Protein AF-A0A5J4VET0-F1 (afdb_monomer)

Nearest PDB structures (foldseek):
  6n2b-assembly1_A  TM=2.756E-01  e=2.165E+00  Caldicellulosiruptor acetigenus I77R1B
  4dn7-assembly1_B  TM=1.554E-01  e=4.449E+00  Methanosarcina mazei Go1

Sequence (299 aa):
MLQSYEKFTDQACKPNILENVDLFSKIILILLAYLNTPSALSGTVDSATEYTVFIMDKTTLSMPFTISSSEQSPRTFTNNPQSSSTQSVIEIVNSGGYFDISGNSLFDHINFTLSNVVSNSHGGIINANIGGSSGTLEIISCNFIGFKTSTTGGALSLSISNNAHATLKNLLFEGCEANVAGAVFVTIAAGGQVTVSESCTFTECKVTQSNAAGGGIYAIISGQNSKLTFKDSVTFDKCSGLTGSGIYLLMYNFGQLAIEDSCSCSFIDCDSTATGGTGTFYIEASGPNYEINLLGKMI

Foldseek 3Di:
DDDDDDDDPDDDDDDPPPPDPPVVLADDAPPPDPDPDAAEDDDEDADGLHAEYEAEQEHEFAAEYEYAHPHLYAHEYAYPPRVDLAAHEYEYAELRQAYEEAAHHEYERYEYYYDPVYQNQDAASYEYAYEALSTEDEYESYEAEQQAYAAEASHEHEEFEHNYYYEAYNYHYYNAEYQEARHYEYEWEHQGEYEYEDAAEYENQEHDHQPYEASHYEYEFEYANGEYEYAAEYEYAQQEEQEQSHYHYEAEHNGEYYDDLRYEYEYHNRDYPDDPGHDNYYYDYDYPNYYYHNNYHYD

Radius of gyration: 21.69 Å; Cα contacts (8 Å, |Δi|>4): 981; chains: 1; bounding box: 74×44×67 Å

Secondary structure (DSSP, 8-state):
------------------S-TTTTTS-------SSSSPEEEEEE--SSSSEEEEE-SEEEEEEEEEE----SS-EEEEESSTT--SPEEEEE-STT-EEEE-S-EEEESEEEEE-TT----SS-SEEEEE-STT-EEEEES-EEE--B-SSB-SSEEEEE-TT-EEEEES-EEES-EESB-SSEEEEEETT-EEEEESEEEEES-EE-STT-B-SSEEEEEESTT-EEEE-SEEEEES-EESB-SSEEEEEETT-EEEE-TT-EEEEES-EESSTTPBPSEEEEEESS--EEEE-SEE-

Structure (mmCIF, N/CA/C/O backbone):
data_AF-A0A5J4VET0-F1
#
_entry.id   AF-A0A5J4VET0-F1
#
loop_
_atom_site.group_PDB
_atom_site.id
_atom_site.type_symbol
_atom_site.label_atom_id
_atom_site.label_alt_id
_atom_site.label_comp_id
_atom_site.label_asym_id
_atom_site.label_entity_id
_atom_site.label_seq_id
_atom_site.pdbx_PDB_ins_code
_atom_site.Cartn_x
_atom_site.Cartn_y
_atom_site.Cartn_z
_atom_site.occupancy
_atom_site.B_iso_or_equiv
_atom_site.auth_seq_id
_atom_site.auth_comp_id
_atom_site.auth_asym_id
_atom_site.auth_atom_id
_atom_site.pdbx_PDB_model_num
ATOM 1 N N . MET A 1 1 ? -50.927 -31.925 27.667 1.00 42.66 1 MET A N 1
ATOM 2 C CA . MET A 1 1 ? -50.314 -31.486 26.396 1.00 42.66 1 MET A CA 1
ATOM 3 C C . MET A 1 1 ? -51.276 -30.546 25.693 1.00 42.66 1 MET A C 1
ATOM 5 O O . MET A 1 1 ? -52.154 -31.004 24.977 1.00 42.66 1 MET A O 1
ATOM 9 N N . LEU A 1 2 ? -51.159 -29.256 26.004 1.00 31.58 2 LEU A N 1
ATOM 10 C CA . LEU A 1 2 ? -51.657 -28.102 25.251 1.00 31.58 2 LEU A CA 1
ATOM 11 C C . LEU A 1 2 ? -51.246 -26.831 26.013 1.00 31.58 2 LEU A C 1
ATOM 13 O O . LEU A 1 2 ? -51.132 -26.897 27.234 1.00 31.58 2 LEU A O 1
ATOM 17 N N . GLN A 1 3 ? -51.132 -25.730 25.258 1.00 25.16 3 GLN A N 1
ATOM 18 C CA . GLN A 1 3 ? -50.935 -24.323 25.660 1.00 25.16 3 GLN A CA 1
ATOM 19 C C . GLN A 1 3 ? -49.484 -23.911 25.969 1.00 25.16 3 GLN A C 1
ATOM 21 O O . GLN A 1 3 ? -48.738 -24.679 26.558 1.00 25.16 3 GLN A O 1
ATOM 26 N N . SER A 1 4 ? -48.991 -22.724 25.610 1.00 23.92 4 SER A N 1
ATOM 27 C CA . SER A 1 4 ? -49.472 -21.598 24.789 1.00 23.92 4 SER A CA 1
ATOM 28 C C . SER A 1 4 ? -48.334 -20.566 24.730 1.00 23.92 4 SER A C 1
ATOM 30 O O . SER A 1 4 ? -47.455 -20.566 25.586 1.00 23.92 4 SER A O 1
ATOM 32 N N . TYR A 1 5 ? -48.362 -19.677 23.737 1.00 24.92 5 TYR A N 1
ATOM 33 C CA . TYR A 1 5 ? -47.573 -18.442 23.710 1.00 24.92 5 TYR A CA 1
ATOM 34 C C . TYR A 1 5 ? -47.806 -17.594 24.975 1.00 24.92 5 TYR A C 1
ATOM 36 O O . TYR A 1 5 ? -48.962 -17.352 25.318 1.00 24.92 5 TYR A O 1
ATOM 44 N N . GLU A 1 6 ? -46.743 -17.047 25.571 1.00 23.27 6 GLU A N 1
ATOM 45 C CA . GLU A 1 6 ? -46.831 -15.903 26.488 1.00 23.27 6 GLU A CA 1
ATOM 46 C C . GLU A 1 6 ? -45.953 -14.744 26.007 1.00 23.27 6 GLU A C 1
ATOM 48 O O . GLU A 1 6 ? -44.736 -14.836 25.854 1.00 23.27 6 GLU A O 1
ATOM 53 N N . LYS A 1 7 ? -46.644 -13.635 25.741 1.00 24.69 7 LYS A N 1
ATOM 54 C CA . LYS A 1 7 ? -46.122 -12.285 25.568 1.00 24.69 7 LYS A CA 1
ATOM 55 C C . LYS A 1 7 ? -45.783 -11.768 26.968 1.00 24.69 7 LYS A C 1
ATOM 57 O O . LYS A 1 7 ? -46.700 -11.553 27.753 1.00 24.69 7 LYS A O 1
ATOM 62 N N . PHE A 1 8 ? -44.514 -11.502 27.263 1.00 23.19 8 PHE A N 1
ATOM 63 C CA . PHE A 1 8 ? -44.163 -10.665 28.411 1.00 23.19 8 PHE A CA 1
ATOM 64 C C . PHE A 1 8 ? -44.097 -9.205 27.961 1.00 23.19 8 PHE A C 1
ATOM 66 O O . PHE A 1 8 ? -43.076 -8.710 27.493 1.00 23.19 8 PHE A O 1
ATOM 73 N N . THR A 1 9 ? -45.233 -8.521 28.075 1.00 33.91 9 THR A N 1
ATOM 74 C CA . THR A 1 9 ? -45.250 -7.088 28.362 1.00 33.91 9 THR A CA 1
ATOM 75 C C . THR A 1 9 ? -45.273 -6.955 29.877 1.00 33.91 9 THR A C 1
ATOM 77 O O . THR A 1 9 ? -46.343 -7.078 30.466 1.00 33.91 9 THR A O 1
ATOM 80 N N . ASP A 1 10 ? -44.120 -6.728 30.505 1.00 24.86 10 ASP A N 1
ATOM 81 C CA . ASP A 1 10 ? -44.113 -6.132 31.838 1.00 24.86 10 ASP A CA 1
ATOM 82 C C . ASP A 1 10 ? -42.954 -5.148 32.012 1.00 24.86 10 ASP A C 1
ATOM 84 O O . ASP A 1 10 ? -41.807 -5.365 31.620 1.00 24.86 10 ASP A O 1
ATOM 88 N N . GLN A 1 11 ? -43.335 -4.014 32.567 1.00 35.00 11 GLN A N 1
ATOM 89 C CA . GLN A 1 11 ? -42.631 -2.762 32.696 1.00 35.00 11 GLN A CA 1
ATOM 90 C C . GLN A 1 11 ? -42.055 -2.708 34.112 1.00 35.00 11 GLN A C 1
ATOM 92 O O . GLN A 1 11 ? -42.482 -1.898 34.922 1.00 35.00 11 GLN A O 1
ATOM 97 N N . ALA A 1 12 ? -41.106 -3.590 34.437 1.00 31.59 12 ALA A N 1
ATOM 98 C CA . ALA A 1 12 ? -40.462 -3.603 35.753 1.00 31.59 12 ALA A CA 1
ATOM 99 C C . ALA A 1 12 ? -39.132 -4.376 35.754 1.00 31.59 12 ALA A C 1
ATOM 101 O O . ALA A 1 12 ? -38.974 -5.366 36.457 1.00 31.59 12 ALA A O 1
ATOM 102 N N . CYS A 1 13 ? -38.140 -3.922 34.986 1.00 26.19 13 CYS A N 1
ATOM 103 C CA . CYS A 1 13 ? -36.746 -4.269 35.263 1.00 26.19 13 CYS A CA 1
ATOM 104 C C . CYS A 1 13 ? -35.829 -3.183 34.690 1.00 26.19 13 CYS A C 1
ATOM 106 O O . CYS A 1 13 ? -35.410 -3.241 33.540 1.00 26.19 13 CYS A O 1
ATOM 108 N N . LYS A 1 14 ? -35.541 -2.153 35.493 1.00 29.58 14 LYS A N 1
ATOM 109 C CA . LYS A 1 14 ? -34.290 -1.400 35.362 1.00 29.58 14 LYS A CA 1
ATOM 110 C C . LYS A 1 14 ? -33.216 -2.227 36.072 1.00 29.58 14 LYS A C 1
ATOM 112 O O . LYS A 1 14 ? -33.300 -2.334 37.295 1.00 29.58 14 LYS A O 1
ATOM 117 N N . PRO A 1 15 ? -32.203 -2.779 35.391 1.00 31.02 15 PRO A N 1
ATOM 118 C CA . PRO A 1 15 ? -30.959 -3.091 36.063 1.00 31.02 15 PRO A CA 1
ATOM 119 C C . PRO A 1 15 ? -30.229 -1.766 36.292 1.00 31.02 15 PRO A C 1
ATOM 121 O O . PRO A 1 15 ? -30.033 -0.983 35.362 1.00 31.02 15 PRO A O 1
ATOM 124 N N . ASN A 1 16 ? -29.858 -1.507 37.543 1.00 33.94 16 ASN A N 1
ATOM 125 C CA . ASN A 1 16 ? -28.858 -0.512 37.903 1.00 33.94 16 ASN A CA 1
ATOM 126 C C . ASN A 1 16 ? -27.567 -0.798 37.121 1.00 33.94 16 ASN A C 1
ATOM 128 O O . ASN A 1 16 ? -26.770 -1.641 37.518 1.00 33.94 16 ASN A O 1
ATOM 132 N N . ILE A 1 17 ? -27.357 -0.085 36.018 1.00 32.09 17 ILE A N 1
ATOM 133 C CA . ILE A 1 17 ? -26.059 0.032 35.350 1.00 32.09 17 ILE A CA 1
ATOM 134 C C . ILE A 1 17 ? -25.437 1.325 35.881 1.00 32.09 17 ILE A C 1
ATOM 136 O O . ILE A 1 17 ? -25.455 2.351 35.211 1.00 32.09 17 ILE A O 1
ATOM 140 N N . LEU A 1 18 ? -25.018 1.323 37.148 1.00 29.16 18 LEU A N 1
ATOM 141 C CA . LEU A 1 18 ? -24.348 2.474 37.772 1.00 29.16 18 LEU A CA 1
ATOM 142 C C . LEU A 1 18 ? -23.398 2.071 38.913 1.00 29.16 18 LEU A C 1
ATOM 144 O O . LEU A 1 18 ? -23.121 2.865 39.801 1.00 29.16 18 LEU A O 1
ATOM 148 N N . GLU A 1 19 ? -22.842 0.859 38.848 1.00 31.16 19 GLU A N 1
ATOM 149 C CA . GLU A 1 19 ? -21.695 0.439 39.666 1.00 31.16 19 GLU A CA 1
ATOM 150 C C . GLU A 1 19 ? -20.672 -0.298 38.787 1.00 31.16 19 GLU A C 1
ATOM 152 O O . GLU A 1 19 ? -20.558 -1.517 38.828 1.00 31.16 19 GLU A O 1
ATOM 157 N N . ASN A 1 20 ? -19.993 0.447 37.906 1.00 29.09 20 ASN A N 1
ATOM 158 C CA . ASN A 1 20 ? -18.614 0.181 37.452 1.00 29.09 20 ASN A CA 1
ATOM 159 C C . ASN A 1 20 ? -18.188 1.247 36.431 1.00 29.09 20 ASN A C 1
ATOM 161 O O . ASN A 1 20 ? -18.115 1.008 35.227 1.00 29.09 20 ASN A O 1
ATOM 165 N N . VAL A 1 21 ? -17.934 2.460 36.923 1.00 30.50 21 VAL A N 1
ATOM 166 C CA . VAL A 1 21 ? -17.550 3.618 36.096 1.00 30.50 21 VAL A CA 1
ATOM 167 C C . VAL A 1 21 ? -16.106 3.506 35.560 1.00 30.50 21 VAL A C 1
ATOM 169 O O . VAL A 1 21 ? -15.768 4.193 34.605 1.00 30.50 21 VAL A O 1
ATOM 172 N N . ASP A 1 22 ? -15.292 2.562 36.050 1.00 32.56 22 ASP A N 1
ATOM 173 C CA . ASP A 1 22 ? -13.909 2.353 35.575 1.00 32.56 22 ASP A CA 1
ATOM 174 C C . ASP A 1 22 ? -13.750 1.325 34.435 1.00 32.56 22 ASP A C 1
ATOM 176 O O . ASP A 1 22 ? -12.695 1.267 33.802 1.00 32.56 22 ASP A O 1
ATOM 180 N N . LEU A 1 23 ? -14.782 0.531 34.111 1.00 32.66 23 LEU A N 1
ATOM 181 C CA . LEU A 1 23 ? -14.702 -0.476 33.035 1.00 32.66 23 LEU A CA 1
ATOM 182 C C . LEU A 1 23 ? -15.199 0.046 31.670 1.00 32.66 23 LEU A C 1
ATOM 184 O O . LEU A 1 23 ? -14.869 -0.521 30.632 1.00 32.66 23 LEU A O 1
ATOM 188 N N . PHE A 1 24 ? -15.946 1.154 31.652 1.00 37.16 24 PHE A N 1
ATOM 189 C CA . PHE A 1 24 ? -16.540 1.727 30.433 1.00 37.16 24 PHE A CA 1
ATOM 190 C C . PHE A 1 24 ? -15.607 2.650 29.633 1.00 37.16 24 PHE A C 1
ATOM 192 O O . PHE A 1 24 ? -15.947 3.033 28.519 1.00 37.16 24 PHE A O 1
ATOM 199 N N . SER A 1 25 ? -14.417 2.974 30.148 1.00 36.06 25 SER A N 1
ATOM 200 C CA . SER A 1 25 ? -13.437 3.807 29.427 1.00 36.06 25 SER A CA 1
ATOM 201 C C . SER A 1 25 ? -12.686 3.049 28.315 1.00 36.06 25 SER A C 1
ATOM 203 O O . SER A 1 25 ? -12.013 3.662 27.493 1.00 36.06 25 SER A O 1
ATOM 205 N N . LYS A 1 26 ? -12.791 1.710 28.268 1.00 42.72 26 LYS A N 1
ATOM 206 C CA . LYS A 1 26 ? -11.947 0.862 27.401 1.00 42.72 26 LYS A CA 1
ATOM 207 C C . LYS A 1 26 ? -12.678 0.140 26.270 1.00 42.72 26 LYS A C 1
ATOM 209 O O . LYS A 1 26 ? -12.032 -0.375 25.367 1.00 42.72 26 LYS A O 1
ATOM 214 N N . ILE A 1 27 ? -14.007 0.059 26.311 1.00 39.69 27 ILE A N 1
ATOM 215 C CA . ILE A 1 27 ? -14.788 -0.731 25.352 1.00 39.69 27 ILE A CA 1
ATOM 216 C C . ILE A 1 27 ? -16.042 0.058 24.989 1.00 39.69 27 ILE A C 1
ATOM 218 O O . ILE A 1 27 ? -17.035 0.028 25.713 1.00 39.69 27 ILE A O 1
ATOM 222 N N . ILE A 1 28 ? -16.020 0.741 23.845 1.00 45.31 28 ILE A N 1
ATOM 223 C CA . ILE A 1 28 ? -17.263 1.107 23.167 1.00 45.31 28 ILE A CA 1
ATOM 224 C C . ILE A 1 28 ? -17.561 -0.026 22.193 1.00 45.31 28 ILE A C 1
ATOM 226 O O . ILE A 1 28 ? -17.110 -0.050 21.052 1.00 45.31 28 ILE A O 1
ATOM 230 N N . LEU A 1 29 ? -18.344 -0.993 22.673 1.00 39.69 29 LEU A N 1
ATOM 231 C CA . LEU A 1 29 ? -19.116 -1.846 21.786 1.00 39.69 29 LEU A CA 1
ATOM 232 C C . LEU A 1 29 ? -20.123 -0.905 21.111 1.00 39.69 29 LEU A C 1
ATOM 234 O O . LEU A 1 29 ? -21.055 -0.438 21.770 1.00 39.69 29 LEU A O 1
ATOM 238 N N . ILE A 1 30 ? -19.948 -0.577 19.829 1.00 43.28 30 ILE A N 1
ATOM 239 C CA . ILE A 1 30 ? -21.058 -0.006 19.060 1.00 43.28 30 ILE A CA 1
ATOM 240 C C . ILE A 1 30 ? -22.088 -1.132 18.922 1.00 43.28 30 ILE A C 1
ATOM 242 O O . ILE A 1 30 ? -22.069 -1.939 17.998 1.00 43.28 30 ILE A O 1
ATOM 246 N N . LEU A 1 31 ? -22.964 -1.220 19.920 1.00 37.31 31 LEU A N 1
ATOM 247 C CA . LEU A 1 31 ? -24.107 -2.117 19.982 1.00 37.31 31 LEU A CA 1
ATOM 248 C C . LEU A 1 31 ? -25.172 -1.567 19.025 1.00 37.31 31 LEU A C 1
ATOM 250 O O . LEU A 1 31 ? -26.122 -0.903 19.426 1.00 37.31 31 LEU A O 1
ATOM 254 N N . LEU A 1 32 ? -24.995 -1.817 17.730 1.00 38.31 32 LEU A N 1
ATOM 255 C CA . LEU A 1 32 ? -26.035 -1.630 16.722 1.00 38.31 32 LEU A CA 1
ATOM 256 C C . LEU A 1 32 ? -26.233 -2.947 15.970 1.00 38.31 32 LEU A C 1
ATOM 258 O O . LEU A 1 32 ? -25.840 -3.070 14.822 1.00 38.31 32 LEU A O 1
ATOM 262 N N . ALA A 1 33 ? -26.822 -3.946 16.624 1.00 31.77 33 ALA A N 1
ATOM 263 C CA . ALA A 1 33 ? -27.479 -5.060 15.935 1.00 31.77 33 ALA A CA 1
ATOM 264 C C . ALA A 1 33 ? -28.379 -5.836 16.907 1.00 31.77 33 ALA A C 1
ATOM 266 O O . ALA A 1 33 ? -28.069 -6.934 17.354 1.00 31.77 33 ALA A O 1
ATOM 267 N N . TYR A 1 34 ? -29.533 -5.255 17.223 1.00 31.16 34 TYR A N 1
ATOM 268 C CA . TYR A 1 34 ? -30.742 -6.038 17.486 1.00 31.16 34 TYR A CA 1
ATOM 269 C C . TYR A 1 34 ? -31.776 -5.610 16.447 1.00 31.16 34 TYR A C 1
ATOM 271 O O . TYR A 1 34 ? -32.773 -5.009 16.806 1.00 31.16 34 TYR A O 1
ATOM 279 N N . LEU A 1 35 ? -31.467 -5.794 15.158 1.00 32.94 35 LEU A N 1
ATOM 280 C CA . LEU A 1 35 ? -32.352 -5.679 13.987 1.00 32.94 35 LEU A CA 1
ATOM 281 C C . LEU A 1 35 ? -31.521 -6.095 12.756 1.00 32.94 35 LEU A C 1
ATOM 283 O O . LEU A 1 35 ? -30.360 -5.714 12.655 1.00 32.94 35 LEU A O 1
ATOM 287 N N . ASN A 1 36 ? -32.096 -6.882 11.841 1.00 40.72 36 ASN A N 1
ATOM 288 C CA . ASN A 1 36 ? -31.467 -7.433 10.622 1.00 40.72 36 ASN A CA 1
ATOM 289 C C . ASN A 1 36 ? -31.105 -6.365 9.554 1.00 40.72 36 ASN A C 1
ATOM 291 O O . ASN A 1 36 ? -31.375 -6.544 8.368 1.00 40.72 36 ASN A O 1
ATOM 295 N N . THR A 1 37 ? -30.530 -5.235 9.954 1.00 46.00 37 THR A N 1
ATOM 296 C CA . THR A 1 37 ? -30.074 -4.147 9.081 1.00 46.00 37 THR A CA 1
ATOM 297 C C . THR A 1 37 ? -28.593 -3.888 9.350 1.00 46.00 37 THR A C 1
ATOM 299 O O . THR A 1 37 ? -28.246 -3.776 10.527 1.00 46.00 37 THR A O 1
ATOM 302 N N . PRO A 1 38 ? -27.731 -3.755 8.320 1.00 55.84 38 PRO A N 1
ATOM 303 C CA . PRO A 1 38 ? -26.339 -3.365 8.524 1.00 55.84 38 PRO A CA 1
ATOM 304 C C . PRO A 1 38 ? -26.274 -2.084 9.358 1.00 55.84 38 PRO A C 1
ATOM 306 O O . PRO A 1 38 ? -26.951 -1.103 9.042 1.00 55.84 38 PRO A O 1
ATOM 309 N N . SER A 1 39 ? -25.494 -2.091 10.435 1.00 68.94 39 SER A N 1
ATOM 310 C CA . SER A 1 39 ? -25.214 -0.872 11.189 1.00 68.94 39 SER A CA 1
ATOM 311 C C . SER A 1 39 ? -24.308 0.045 10.382 1.00 68.94 39 SER A C 1
ATOM 313 O O . SER A 1 39 ? -23.497 -0.427 9.587 1.00 68.94 39 SER A O 1
ATOM 315 N N . ALA A 1 40 ? -24.442 1.356 10.569 1.00 77.62 40 ALA A N 1
ATOM 316 C CA . ALA A 1 40 ? -23.598 2.335 9.898 1.00 77.62 40 ALA A CA 1
ATOM 317 C C . ALA A 1 40 ? -22.454 2.789 10.814 1.00 77.62 40 ALA A C 1
ATOM 319 O O . ALA A 1 40 ? -22.693 3.210 11.946 1.00 77.62 40 ALA A O 1
ATOM 320 N N . LEU A 1 41 ? -21.225 2.745 10.301 1.00 80.75 41 LEU A N 1
ATOM 321 C CA . LEU A 1 41 ? -20.084 3.462 10.859 1.00 80.75 41 LEU A CA 1
ATOM 322 C C . LEU A 1 41 ? -20.228 4.953 10.543 1.00 80.75 41 LEU A C 1
ATOM 324 O O . LEU A 1 41 ? -20.476 5.340 9.400 1.00 80.75 41 LEU A O 1
ATOM 328 N N . SER A 1 42 ? -20.035 5.797 11.551 1.00 77.12 42 SER A N 1
ATOM 329 C CA . SER A 1 42 ? -19.992 7.249 11.380 1.00 77.12 42 SER A CA 1
ATOM 330 C C . SER A 1 42 ? -19.218 7.905 12.518 1.00 77.12 42 SER A C 1
ATOM 332 O O . SER A 1 42 ? -19.397 7.506 13.668 1.00 77.12 42 SER A O 1
ATOM 334 N N . GLY A 1 43 ? -18.453 8.957 12.215 1.00 79.06 43 GLY A N 1
ATOM 335 C CA . GLY A 1 43 ? -17.880 9.854 13.222 1.00 79.06 43 GLY A CA 1
ATOM 336 C C . GLY A 1 43 ? -16.357 9.790 13.344 1.00 79.06 43 GLY A C 1
ATOM 337 O O . GLY A 1 43 ? -15.651 9.601 12.354 1.00 79.06 43 GLY A O 1
ATOM 338 N N . THR A 1 44 ? -15.874 10.020 14.568 1.00 76.50 44 THR A N 1
ATOM 339 C CA . THR A 1 44 ? -14.454 10.049 14.946 1.00 76.50 44 THR A CA 1
ATOM 340 C C . THR A 1 44 ? -14.215 9.212 16.206 1.00 76.50 44 THR A C 1
ATOM 342 O O . THR A 1 44 ? -15.156 8.937 16.955 1.00 76.50 44 THR A O 1
ATOM 345 N N . VAL A 1 45 ? -12.969 8.799 16.460 1.00 77.62 45 VAL A N 1
ATOM 346 C CA . VAL A 1 45 ? -12.615 7.897 17.582 1.00 77.62 45 VAL A CA 1
ATOM 347 C C . VAL A 1 45 ? -11.476 8.427 18.453 1.00 77.62 45 VAL A C 1
ATOM 349 O O . VAL A 1 45 ? -10.599 7.686 18.883 1.00 77.62 45 VAL A O 1
ATOM 352 N N . ASP A 1 46 ? -11.479 9.720 18.768 1.00 81.38 46 ASP A N 1
ATOM 353 C CA . ASP A 1 46 ? -10.310 10.375 19.379 1.00 81.38 46 ASP A CA 1
ATOM 354 C C . ASP A 1 46 ? -10.359 10.507 20.914 1.00 81.38 46 ASP A C 1
ATOM 356 O O . ASP A 1 46 ? -9.398 10.970 21.520 1.00 81.38 46 ASP A O 1
ATOM 360 N N . SER A 1 47 ? -11.439 10.070 21.566 1.00 70.00 47 SER A N 1
ATOM 361 C CA . SER A 1 47 ? -11.761 10.464 22.948 1.00 70.00 47 SER A CA 1
ATOM 362 C C . SER A 1 47 ? -11.139 9.635 24.083 1.00 70.00 47 SER A C 1
ATOM 364 O O . SER A 1 47 ? -11.318 10.010 25.239 1.00 70.00 47 SER A O 1
ATOM 366 N N . ALA A 1 48 ? -10.481 8.505 23.809 1.00 65.69 48 ALA A N 1
ATOM 367 C CA . ALA A 1 48 ? -10.012 7.567 24.841 1.00 65.69 48 ALA A CA 1
ATOM 368 C C . ALA A 1 48 ? -8.530 7.201 24.684 1.00 65.69 48 ALA A C 1
ATOM 370 O O . ALA A 1 48 ? -7.977 7.298 23.599 1.00 65.69 48 ALA A O 1
ATOM 371 N N . THR A 1 49 ? -7.877 6.730 25.746 1.00 70.75 49 THR A N 1
ATOM 372 C CA . THR A 1 49 ? -6.463 6.303 25.698 1.00 70.75 49 THR A CA 1
ATOM 373 C C . THR A 1 49 ? -6.253 4.968 24.985 1.00 70.75 49 THR A C 1
ATOM 375 O O . THR A 1 49 ? -5.120 4.607 24.702 1.00 70.75 49 THR A O 1
ATOM 378 N N . GLU A 1 50 ? -7.323 4.211 24.745 1.00 74.00 50 GLU A N 1
ATOM 379 C CA . GLU A 1 50 ? -7.379 2.961 23.982 1.00 74.00 50 GLU A CA 1
ATOM 380 C C . GLU A 1 50 ? -8.787 2.857 23.386 1.00 74.00 50 GLU A C 1
ATOM 382 O O . GLU A 1 50 ? -9.759 3.254 24.035 1.00 74.00 50 GLU A O 1
ATOM 387 N N . TYR A 1 51 ? -8.912 2.387 22.144 1.00 80.56 51 TYR A N 1
ATOM 388 C CA . TYR A 1 51 ? -10.210 2.323 21.474 1.00 80.56 51 TYR A CA 1
ATOM 389 C C . TYR A 1 51 ? -10.242 1.177 20.463 1.00 80.56 51 TYR A C 1
ATOM 391 O O . TYR A 1 51 ? -9.496 1.193 19.482 1.00 80.56 51 TYR A O 1
ATOM 399 N N . THR A 1 52 ? -11.148 0.223 20.679 1.00 87.81 52 THR A N 1
ATOM 400 C CA . THR A 1 52 ? -11.371 -0.915 19.781 1.00 87.81 52 THR A CA 1
ATOM 401 C C . THR A 1 52 ? -12.809 -0.917 19.283 1.00 87.81 52 THR A C 1
ATOM 403 O O . THR A 1 52 ? -13.749 -0.906 20.077 1.00 87.81 52 THR A O 1
ATOM 406 N N . VAL A 1 53 ? -12.974 -0.956 17.963 1.00 88.44 53 VAL A N 1
ATOM 407 C CA . VAL A 1 53 ? -14.244 -1.091 17.256 1.00 88.44 53 VAL A CA 1
ATOM 408 C C . VAL A 1 53 ? -14.379 -2.522 16.761 1.00 88.44 53 VAL A C 1
ATOM 410 O O . VAL A 1 53 ? -13.648 -2.963 15.874 1.00 88.44 53 VAL A O 1
ATOM 413 N N . PHE A 1 54 ? -15.353 -3.233 17.318 1.00 89.06 54 PHE A N 1
ATOM 414 C CA . PHE A 1 54 ? -15.728 -4.566 16.865 1.00 89.06 54 PHE A CA 1
ATOM 415 C C . PHE A 1 54 ? -16.743 -4.470 15.727 1.00 89.06 54 PHE A C 1
ATOM 417 O O . PHE A 1 54 ? -17.852 -3.961 15.907 1.00 89.06 54 PHE A O 1
ATOM 424 N N . ILE A 1 55 ? -16.366 -4.969 14.553 1.00 89.69 55 ILE A N 1
ATOM 425 C CA . ILE A 1 55 ? -17.226 -5.020 13.376 1.00 89.69 55 ILE A CA 1
ATOM 426 C C . ILE A 1 55 ? -18.061 -6.298 13.432 1.00 89.69 55 ILE A C 1
ATOM 428 O O . ILE A 1 55 ? -17.542 -7.410 13.336 1.00 89.69 55 ILE A O 1
ATOM 432 N N . MET A 1 56 ? -19.371 -6.130 13.589 1.00 85.81 56 MET A N 1
ATOM 433 C CA . MET A 1 56 ? -20.336 -7.225 13.690 1.00 85.81 56 MET A CA 1
ATOM 434 C C . MET A 1 56 ? -20.765 -7.671 12.294 1.00 85.81 56 MET A C 1
ATOM 436 O O . MET A 1 56 ? -21.494 -6.922 11.653 1.00 85.81 56 MET A O 1
ATOM 440 N N . ASP A 1 57 ? -20.338 -8.858 11.848 1.00 86.31 57 ASP A N 1
ATOM 441 C CA . ASP A 1 57 ? -20.616 -9.486 10.541 1.00 86.31 57 ASP A CA 1
ATOM 442 C C . ASP A 1 57 ? -20.405 -8.570 9.319 1.00 86.31 57 ASP A C 1
ATOM 444 O O . ASP A 1 57 ? -19.443 -8.731 8.570 1.00 86.31 57 ASP A O 1
ATOM 448 N N . LYS A 1 58 ? -21.304 -7.601 9.115 1.00 90.06 58 LYS A N 1
ATOM 449 C CA . LYS A 1 58 ? -21.256 -6.557 8.095 1.00 90.06 58 LYS A CA 1
ATOM 450 C C . LYS A 1 58 ? -21.766 -5.217 8.640 1.00 90.06 58 LYS A C 1
ATOM 452 O O . LYS A 1 58 ? -22.882 -5.117 9.147 1.00 90.06 58 LYS A O 1
ATOM 457 N N . THR A 1 59 ? -20.998 -4.161 8.404 1.00 90.56 59 THR A N 1
ATOM 458 C CA . THR A 1 59 ? -21.370 -2.759 8.638 1.00 90.56 59 THR A CA 1
ATOM 459 C C . THR A 1 59 ? -21.163 -1.938 7.363 1.00 90.56 59 THR A C 1
ATOM 461 O O . THR A 1 59 ? -20.450 -2.361 6.452 1.00 90.56 59 THR A O 1
ATOM 464 N N . THR A 1 60 ? -21.786 -0.765 7.278 1.00 91.38 60 THR A N 1
ATOM 465 C CA . THR A 1 60 ? -21.660 0.138 6.127 1.00 91.38 60 THR A CA 1
ATOM 466 C C . THR A 1 60 ? -20.968 1.439 6.501 1.00 91.38 60 THR A C 1
ATOM 468 O O . THR A 1 60 ? -21.230 1.980 7.573 1.00 91.38 60 THR A O 1
ATOM 471 N N . LEU A 1 61 ? -20.184 2.003 5.588 1.00 90.81 61 LEU A N 1
ATOM 472 C CA . LEU A 1 61 ? -19.610 3.341 5.706 1.00 90.81 61 LEU A CA 1
ATOM 473 C C . LEU A 1 61 ? -20.086 4.214 4.538 1.00 90.81 61 LEU A C 1
ATOM 475 O O . LEU A 1 61 ? -19.924 3.862 3.369 1.00 90.81 61 LEU A O 1
ATOM 479 N N . SER A 1 62 ? -20.703 5.351 4.852 1.00 88.75 62 SER A N 1
ATOM 480 C CA . SER A 1 62 ? -21.297 6.263 3.858 1.00 88.75 62 SER A CA 1
ATOM 481 C C . SER A 1 62 ? -20.707 7.675 3.878 1.00 88.75 62 SER A C 1
ATOM 483 O O . SER A 1 62 ? -20.927 8.439 2.939 1.00 88.75 62 SER A O 1
ATOM 485 N N . MET A 1 63 ? -19.965 8.009 4.933 1.00 88.12 63 MET A N 1
ATOM 486 C CA . MET A 1 63 ? -19.324 9.301 5.179 1.00 88.12 63 MET A CA 1
ATOM 487 C C . MET A 1 63 ? -17.879 9.069 5.633 1.00 88.12 63 MET A C 1
ATOM 489 O O . MET A 1 63 ? -17.557 7.941 6.012 1.00 88.12 63 MET A O 1
ATOM 493 N N . PRO A 1 64 ? -17.018 10.100 5.639 1.00 90.25 64 PRO A N 1
ATOM 494 C CA . PRO A 1 64 ? -15.661 9.948 6.132 1.00 90.25 64 PRO A CA 1
ATOM 495 C C . PRO A 1 64 ? -15.661 9.521 7.604 1.00 90.25 64 PRO A C 1
ATOM 497 O O . PRO A 1 64 ? -16.448 10.033 8.406 1.00 90.25 64 PRO A O 1
ATOM 500 N N . PHE A 1 65 ? -14.772 8.595 7.950 1.00 92.44 65 PHE A N 1
ATOM 501 C CA . PHE A 1 65 ? -14.490 8.194 9.320 1.00 92.44 65 PHE A CA 1
ATOM 502 C C . PHE A 1 65 ? -13.097 8.686 9.700 1.00 92.44 65 PHE A C 1
ATOM 504 O O . PHE A 1 65 ? -12.104 8.235 9.129 1.00 92.44 65 PHE A O 1
ATOM 511 N N . THR A 1 66 ? -13.015 9.619 10.645 1.00 92.94 66 THR A N 1
ATOM 512 C CA . THR A 1 66 ? -11.743 10.274 10.970 1.00 92.94 66 THR A CA 1
ATOM 513 C C . THR A 1 66 ? -11.080 9.643 12.188 1.00 92.94 66 THR A C 1
ATOM 515 O O . THR A 1 66 ? -11.713 9.444 13.227 1.00 92.94 66 THR A O 1
ATOM 518 N N . ILE A 1 67 ? -9.781 9.376 12.073 1.00 93.12 67 ILE A N 1
ATOM 519 C CA . ILE A 1 67 ? -8.922 8.935 13.172 1.00 93.12 67 ILE A CA 1
ATOM 520 C C . ILE A 1 67 ? -7.766 9.925 13.287 1.00 93.12 67 ILE A C 1
ATOM 522 O O . ILE A 1 67 ? -6.841 9.890 12.478 1.00 93.12 67 ILE A O 1
ATOM 526 N N . SER A 1 68 ? -7.804 10.815 14.279 1.00 93.25 68 SER A N 1
ATOM 527 C CA . SER A 1 68 ? -6.818 11.900 14.406 1.00 93.25 68 SER A CA 1
ATOM 528 C C . SER A 1 68 ? -6.107 11.959 15.756 1.00 93.25 68 SER A C 1
ATOM 530 O O . SER A 1 68 ? -5.272 12.834 15.985 1.00 93.25 68 SER A O 1
ATOM 532 N N . SER A 1 69 ? -6.410 11.011 16.642 1.00 86.31 69 SER A N 1
ATOM 533 C CA . SER A 1 69 ? -5.835 10.931 17.976 1.00 86.31 69 SER A CA 1
ATOM 534 C C . SER A 1 69 ? -4.305 10.933 17.990 1.00 86.31 69 SER A C 1
ATOM 536 O O . SER A 1 69 ? -3.654 10.228 17.222 1.00 86.31 69 SER A O 1
ATOM 538 N N . SER A 1 70 ? -3.743 11.670 18.948 1.00 86.62 70 SER A N 1
ATOM 539 C CA . SER A 1 70 ? -2.314 11.686 19.268 1.00 86.62 70 SER A CA 1
ATOM 540 C C . SER A 1 70 ? -1.896 10.630 20.300 1.00 86.62 70 SER A C 1
ATOM 542 O O . SER A 1 70 ? -0.765 10.667 20.784 1.00 86.62 70 SER A O 1
ATOM 544 N N . GLU A 1 71 ? -2.806 9.744 20.711 1.00 87.50 71 GLU A N 1
ATOM 545 C CA . GLU A 1 71 ? -2.505 8.683 21.673 1.00 87.50 71 GLU A CA 1
ATOM 546 C C . GLU A 1 71 ? -1.527 7.658 21.085 1.00 87.50 71 GLU A C 1
ATOM 548 O O . GLU A 1 71 ? -1.536 7.375 19.888 1.00 87.50 71 GLU A O 1
ATOM 553 N N . GLN A 1 72 ? -0.686 7.072 21.942 1.00 88.31 72 GLN A N 1
ATOM 554 C CA . GLN A 1 72 ? 0.304 6.084 21.498 1.00 88.31 72 GLN A CA 1
ATOM 555 C C . GLN A 1 72 ? -0.339 4.763 21.061 1.00 88.31 72 GLN A C 1
ATOM 557 O O . GLN A 1 72 ? 0.173 4.107 20.154 1.00 88.31 72 GLN A O 1
ATOM 562 N N . SER A 1 73 ? -1.438 4.363 21.705 1.00 89.56 73 SER A N 1
ATOM 563 C CA . SER A 1 73 ? -2.154 3.138 21.355 1.00 89.56 73 SER A CA 1
ATOM 564 C C . SER A 1 73 ? -2.952 3.329 20.056 1.00 89.56 73 SER A C 1
ATOM 566 O O . SER A 1 73 ? -3.571 4.384 19.850 1.00 89.56 73 SER A O 1
ATOM 568 N N . PRO A 1 74 ? -2.972 2.323 19.168 1.00 92.69 74 PRO A N 1
ATOM 569 C CA . PRO A 1 74 ? -3.721 2.429 17.934 1.00 92.69 74 PRO A CA 1
ATOM 570 C C . PRO A 1 74 ? -5.227 2.353 18.184 1.00 92.69 74 PRO A C 1
ATOM 572 O O . PRO A 1 74 ? -5.718 1.634 19.057 1.00 92.69 74 PRO A O 1
ATOM 575 N N . ARG A 1 75 ? -5.980 3.064 17.349 1.00 92.50 75 ARG A N 1
ATOM 576 C CA . ARG A 1 75 ? -7.416 2.850 17.176 1.00 92.50 75 ARG A CA 1
ATOM 577 C C . ARG A 1 75 ? -7.615 1.578 16.376 1.00 92.50 75 ARG A C 1
ATOM 579 O O . ARG A 1 75 ? -7.230 1.514 15.213 1.00 92.50 75 ARG A O 1
ATOM 586 N N . THR A 1 76 ? -8.167 0.565 17.029 1.00 93.12 76 THR A N 1
ATOM 587 C CA . THR A 1 76 ? -8.258 -0.785 16.479 1.00 93.12 76 THR A CA 1
ATOM 588 C C . THR A 1 76 ? -9.636 -1.026 15.883 1.00 93.12 76 THR A C 1
ATOM 590 O O . THR A 1 76 ? -10.643 -0.765 16.531 1.00 93.12 76 THR A O 1
ATOM 593 N N . PHE A 1 77 ? -9.693 -1.560 14.670 1.00 94.00 77 PHE A N 1
ATOM 594 C CA . PHE A 1 77 ? -10.900 -2.029 13.997 1.00 94.00 77 PHE A CA 1
ATOM 595 C C . PHE A 1 77 ? -10.715 -3.509 13.704 1.00 94.00 77 PHE A C 1
ATOM 597 O O . PHE A 1 77 ? -9.797 -3.877 12.973 1.00 94.00 77 PHE A O 1
ATOM 604 N N . THR A 1 78 ? -11.558 -4.354 14.291 1.00 94.12 78 THR A N 1
ATOM 605 C CA . THR A 1 78 ? -11.382 -5.806 14.203 1.00 94.12 78 THR A CA 1
ATOM 606 C C . THR A 1 78 ? -12.701 -6.564 14.112 1.00 94.12 78 THR A C 1
ATOM 608 O O . THR A 1 78 ? -13.773 -6.007 14.360 1.00 94.12 78 THR A O 1
ATOM 611 N N . ASN A 1 79 ? -12.636 -7.829 13.710 1.00 92.00 79 ASN A N 1
ATOM 612 C CA . ASN A 1 79 ? -13.786 -8.716 13.615 1.00 92.00 79 ASN A CA 1
ATOM 613 C C . ASN A 1 79 ? -14.354 -9.097 14.996 1.00 92.00 79 ASN A C 1
ATOM 615 O O . ASN A 1 79 ? -13.739 -8.896 16.044 1.00 92.00 79 ASN A O 1
ATOM 619 N N . ASN A 1 80 ? -15.556 -9.677 15.001 1.00 83.69 80 ASN A N 1
ATOM 620 C CA . ASN A 1 80 ? -16.170 -10.217 16.210 1.00 83.69 80 ASN A CA 1
ATOM 621 C C . ASN A 1 80 ? -16.724 -11.633 15.973 1.00 83.69 80 ASN A C 1
ATOM 623 O O . ASN A 1 80 ? -17.521 -11.807 15.053 1.00 83.69 80 ASN A O 1
ATOM 627 N N . PRO A 1 81 ? -16.398 -12.628 16.822 1.00 80.75 81 PRO A N 1
ATOM 628 C CA . PRO A 1 81 ? -15.454 -12.564 17.943 1.00 80.75 81 PRO A CA 1
ATOM 629 C C . PRO A 1 81 ? -13.994 -12.474 17.468 1.00 80.75 81 PRO A C 1
ATOM 631 O O . PRO A 1 81 ? -13.623 -13.125 16.497 1.00 80.75 81 PRO A O 1
ATOM 634 N N . GLN A 1 82 ? -13.156 -11.737 18.203 1.00 76.31 82 GLN A N 1
ATOM 635 C CA . GLN A 1 82 ? -11.748 -11.464 17.854 1.00 76.31 82 GLN A CA 1
ATOM 636 C C . GLN A 1 82 ? -10.875 -12.723 17.696 1.00 76.31 82 GLN A C 1
ATOM 638 O O . 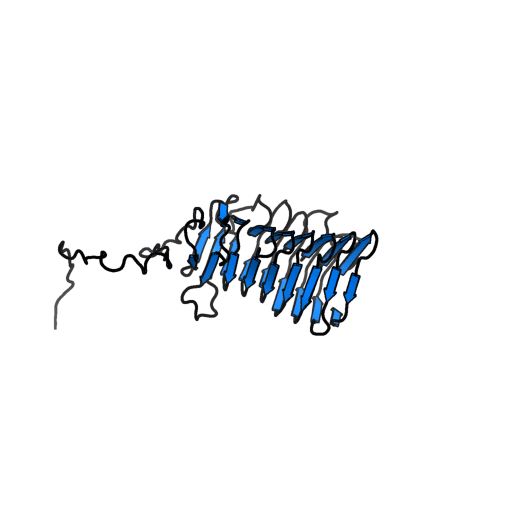GLN A 1 82 ? -9.875 -12.717 16.992 1.00 76.31 82 GLN A O 1
ATOM 643 N N . SER A 1 83 ? -11.229 -13.829 18.356 1.00 76.81 83 SER A N 1
ATOM 644 C CA . SER A 1 83 ? -10.499 -15.097 18.224 1.00 76.81 83 SER A CA 1
ATOM 645 C C . SER A 1 83 ? -10.770 -15.834 16.906 1.00 76.81 83 SER A C 1
ATOM 647 O O . SER A 1 83 ? -10.182 -16.888 16.665 1.00 76.81 83 SER A O 1
ATOM 649 N N . SER A 1 84 ? -11.686 -15.328 16.077 1.00 77.88 84 SER A N 1
ATOM 650 C CA . SER A 1 84 ? -12.024 -15.899 14.777 1.00 77.88 84 SER A CA 1
ATOM 651 C C . SER A 1 84 ? -11.040 -15.440 13.705 1.00 77.88 84 SER A C 1
ATOM 653 O O . SER A 1 84 ? -10.676 -14.273 13.655 1.00 77.88 84 SER A O 1
ATOM 655 N N . SER A 1 85 ? -10.697 -16.327 12.772 1.00 84.75 85 SER A N 1
ATOM 656 C CA . SER A 1 85 ? -9.992 -15.955 11.537 1.00 84.75 85 SER A CA 1
ATOM 657 C C . SER A 1 85 ? -10.935 -15.443 10.439 1.00 84.75 85 SER A C 1
ATOM 659 O O . SER A 1 85 ? -10.501 -15.181 9.322 1.00 84.75 85 SER A O 1
ATOM 661 N N . THR A 1 86 ? -12.243 -15.375 10.709 1.00 88.94 86 THR A N 1
ATOM 662 C CA . THR A 1 86 ? -13.246 -14.930 9.729 1.00 88.94 86 THR A CA 1
ATOM 663 C C . THR A 1 86 ? -13.242 -13.414 9.650 1.00 88.94 86 THR A C 1
ATOM 665 O O . THR A 1 86 ? -13.431 -12.763 10.676 1.00 88.94 86 THR A O 1
ATOM 668 N N . GLN A 1 87 ? -13.079 -12.843 8.457 1.00 90.00 87 GLN A N 1
ATOM 669 C CA . GLN A 1 87 ? -13.150 -11.395 8.311 1.00 90.00 87 GLN A CA 1
ATOM 670 C C . GLN A 1 87 ? -14.580 -10.856 8.462 1.00 90.00 87 GLN A C 1
ATOM 672 O O . GLN A 1 87 ? -15.521 -11.396 7.877 1.00 90.00 87 GLN A O 1
ATOM 677 N N . SER A 1 88 ? -14.724 -9.740 9.178 1.00 94.25 88 SER A N 1
ATOM 678 C CA . SER A 1 88 ? -15.956 -8.938 9.181 1.00 94.25 88 SER A CA 1
ATOM 679 C C . SER A 1 88 ? -15.954 -7.937 8.026 1.00 94.25 88 SER A C 1
ATOM 681 O O . SER A 1 88 ? -14.898 -7.501 7.578 1.00 94.25 88 SER A O 1
ATOM 683 N N . VAL A 1 89 ? -17.124 -7.530 7.536 1.00 94.88 89 VAL A N 1
ATOM 684 C CA . VAL A 1 89 ? -17.245 -6.675 6.346 1.00 94.88 89 VAL A CA 1
ATOM 685 C C . VAL A 1 89 ? -17.477 -5.213 6.719 1.00 94.88 89 VAL A C 1
ATOM 687 O O . VAL A 1 89 ? -18.406 -4.898 7.461 1.00 94.88 89 VAL A O 1
ATOM 690 N N . ILE A 1 90 ? -16.697 -4.311 6.121 1.00 94.31 90 ILE A N 1
ATOM 691 C CA . ILE A 1 90 ? -17.022 -2.885 6.013 1.00 94.31 90 ILE A CA 1
ATOM 692 C C . ILE A 1 90 ? -17.344 -2.599 4.543 1.00 94.31 90 ILE A C 1
ATOM 694 O O . ILE A 1 90 ? -16.474 -2.647 3.674 1.00 94.31 90 ILE A O 1
ATOM 698 N N . GLU A 1 91 ? -18.613 -2.328 4.248 1.00 93.38 91 GLU A N 1
ATOM 699 C CA . GLU A 1 91 ? -19.079 -2.004 2.897 1.00 93.38 91 GLU A CA 1
ATOM 700 C C . GLU A 1 91 ? -19.192 -0.491 2.703 1.00 93.38 91 GLU A C 1
ATOM 702 O O . GLU A 1 91 ? -19.918 0.198 3.422 1.00 93.38 91 GLU A O 1
ATOM 707 N N . ILE A 1 92 ? -18.511 0.032 1.690 1.00 91.19 92 ILE A N 1
ATOM 708 C CA . ILE A 1 92 ? -18.623 1.427 1.279 1.00 91.19 92 ILE A CA 1
ATOM 709 C C . ILE A 1 92 ? -19.876 1.581 0.416 1.00 91.19 92 ILE A C 1
ATOM 711 O O . ILE A 1 92 ? -19.967 1.026 -0.680 1.00 91.19 92 ILE A O 1
ATOM 715 N N . VAL A 1 93 ? -20.860 2.333 0.912 1.00 88.06 93 VAL A N 1
ATOM 716 C CA . VAL A 1 93 ? -22.193 2.456 0.282 1.00 88.06 93 VAL A CA 1
ATOM 717 C C . VAL A 1 93 ? -22.454 3.818 -0.362 1.00 88.06 93 VAL A C 1
ATOM 719 O O . VAL A 1 93 ? -23.512 4.026 -0.950 1.00 88.06 93 VAL A O 1
ATOM 722 N N . ASN A 1 94 ? -21.503 4.751 -0.277 1.00 81.94 94 ASN A N 1
ATOM 723 C CA . ASN A 1 94 ? -21.571 6.053 -0.942 1.00 81.94 94 ASN A CA 1
ATOM 724 C C . ASN A 1 94 ? -20.159 6.560 -1.281 1.00 81.94 94 ASN A C 1
ATOM 726 O O . ASN A 1 94 ? -19.194 6.176 -0.625 1.00 81.94 94 ASN A O 1
ATOM 730 N N . SER A 1 95 ? -20.027 7.453 -2.266 1.00 79.50 95 SER A N 1
ATOM 731 C CA . SER A 1 95 ? -18.738 7.997 -2.731 1.00 79.50 95 SER A CA 1
ATOM 732 C C . SER A 1 95 ? -18.002 8.840 -1.678 1.00 79.50 95 SER A C 1
ATOM 734 O O . SER A 1 95 ? -16.826 9.169 -1.853 1.00 79.50 95 SER A O 1
ATOM 736 N N . GLY A 1 96 ? -18.695 9.189 -0.589 1.00 82.38 96 GLY A N 1
ATOM 737 C CA . GLY A 1 96 ? -18.149 9.866 0.584 1.00 82.38 96 GLY A CA 1
ATOM 738 C C . GLY A 1 96 ? -17.651 8.940 1.698 1.00 82.38 96 GLY A C 1
ATOM 739 O O . GLY A 1 96 ? -17.121 9.452 2.674 1.00 82.38 96 GLY A O 1
ATOM 740 N N . GLY A 1 97 ? -17.814 7.617 1.600 1.00 89.19 97 GLY A N 1
ATOM 741 C CA . GLY A 1 97 ? -17.343 6.679 2.623 1.00 89.19 97 GLY A CA 1
ATOM 742 C C . GLY A 1 97 ? -15.864 6.331 2.452 1.00 89.19 97 GLY A C 1
ATOM 743 O O . GLY A 1 97 ? -15.500 5.683 1.476 1.00 89.19 97 GLY A O 1
ATOM 744 N N . TYR A 1 98 ? -15.021 6.746 3.394 1.00 91.94 98 TYR A N 1
ATOM 745 C CA . TYR A 1 98 ? -13.598 6.391 3.470 1.00 91.94 98 TYR A CA 1
ATOM 746 C C . TYR A 1 98 ? -13.062 6.668 4.883 1.00 91.94 98 TYR A C 1
ATOM 748 O O . TYR A 1 98 ? -13.723 7.329 5.681 1.00 91.94 98 TYR A O 1
ATOM 756 N N . PHE A 1 99 ? -11.871 6.176 5.201 1.00 94.62 99 PHE A N 1
ATOM 757 C CA . PHE A 1 99 ? -11.143 6.483 6.427 1.00 94.62 99 PHE A CA 1
ATOM 758 C C . PHE A 1 99 ? -10.130 7.595 6.169 1.00 94.62 99 PHE A C 1
ATOM 760 O O . PHE A 1 99 ? -9.325 7.493 5.243 1.00 94.62 99 PHE A O 1
ATOM 767 N N . ASP A 1 100 ? -10.166 8.634 7.000 1.00 95.00 100 ASP A N 1
ATOM 768 C CA . ASP A 1 100 ? -9.207 9.740 6.998 1.00 95.00 100 ASP A CA 1
ATOM 769 C C . ASP A 1 100 ? -8.363 9.673 8.271 1.00 95.00 100 ASP A C 1
ATOM 771 O O . ASP A 1 100 ? -8.875 9.869 9.376 1.00 95.00 100 ASP A O 1
ATOM 775 N N . ILE A 1 101 ? -7.090 9.313 8.132 1.00 96.50 101 ILE A N 1
ATOM 776 C CA . ILE A 1 101 ? -6.265 8.873 9.256 1.00 96.50 101 ILE A CA 1
ATOM 777 C C . ILE A 1 101 ? -5.021 9.743 9.386 1.00 96.50 101 ILE A C 1
ATOM 779 O O . ILE A 1 101 ? -4.200 9.821 8.476 1.00 96.50 101 ILE A O 1
ATOM 783 N N . SER A 1 102 ? -4.827 10.321 10.565 1.00 96.75 102 SER A N 1
ATOM 784 C CA . SER A 1 102 ? -3.555 10.907 10.999 1.00 96.75 102 SER A CA 1
ATOM 785 C C . SER A 1 102 ? -3.065 10.373 12.348 1.00 96.75 102 SER A C 1
ATOM 787 O O . SER A 1 102 ? -1.928 10.642 12.728 1.00 96.75 102 SER A O 1
ATOM 789 N N . GLY A 1 103 ? -3.915 9.645 13.080 1.00 94.81 103 GLY A N 1
ATOM 790 C CA . GLY A 1 103 ? -3.582 9.001 14.350 1.00 94.81 103 GLY A CA 1
ATOM 791 C C . GLY A 1 103 ? -3.217 7.524 14.207 1.00 94.81 103 GLY A C 1
ATOM 792 O O . GLY A 1 103 ? -3.524 6.885 13.195 1.00 94.81 103 GLY A O 1
ATOM 793 N N . ASN A 1 104 ? -2.603 6.966 15.252 1.00 95.88 104 ASN A N 1
ATOM 794 C CA . ASN A 1 104 ? -2.213 5.556 15.280 1.00 95.88 104 ASN A CA 1
ATOM 795 C C . ASN A 1 104 ? -3.430 4.651 15.064 1.00 95.88 104 ASN A C 1
ATOM 797 O O . ASN A 1 104 ? -4.457 4.824 15.725 1.00 95.88 104 ASN A O 1
ATOM 801 N N . SER A 1 105 ? -3.327 3.690 14.144 1.00 97.12 105 SER A N 1
ATOM 802 C CA . SER A 1 105 ? -4.473 2.876 13.712 1.00 97.12 105 SER A CA 1
ATOM 803 C C . SER A 1 105 ? -4.085 1.432 13.408 1.00 97.12 105 SER A C 1
ATOM 805 O O . SER A 1 105 ? -3.022 1.177 12.846 1.00 97.12 105 SER A O 1
ATOM 807 N N . LEU A 1 106 ? -4.979 0.501 13.740 1.00 97.62 106 LEU A N 1
ATOM 808 C CA . LEU A 1 106 ? -4.868 -0.924 13.437 1.00 97.62 106 LEU A CA 1
ATOM 809 C C . LEU A 1 106 ? -6.174 -1.410 12.801 1.00 97.62 106 LEU A C 1
ATOM 811 O O . LEU A 1 106 ? -7.237 -1.293 13.403 1.00 97.62 106 LEU A O 1
ATOM 815 N N . PHE A 1 107 ? -6.089 -1.993 11.612 1.00 97.94 107 PHE A N 1
ATOM 816 C CA . PHE A 1 107 ? -7.175 -2.746 10.989 1.00 97.94 107 PHE A CA 1
ATOM 817 C C . PHE A 1 107 ? -6.783 -4.214 10.939 1.00 97.94 107 PHE A C 1
ATOM 819 O O . PHE A 1 107 ? -5.725 -4.545 10.405 1.00 97.94 107 PHE A O 1
ATOM 826 N N . ASP A 1 108 ? -7.628 -5.081 11.490 1.00 97.06 108 ASP A N 1
ATOM 827 C CA . ASP A 1 108 ? -7.342 -6.506 11.596 1.00 97.06 108 ASP A CA 1
ATOM 828 C C . ASP A 1 108 ? -8.566 -7.361 11.240 1.00 97.06 108 ASP A C 1
ATOM 830 O O . ASP A 1 108 ? -9.643 -7.169 11.799 1.00 97.06 108 ASP A O 1
ATOM 834 N N . HIS A 1 109 ? -8.412 -8.318 10.322 1.00 97.50 109 HIS A N 1
ATOM 835 C CA . HIS A 1 109 ? -9.488 -9.213 9.868 1.00 97.50 109 HIS A CA 1
ATOM 836 C C . HIS A 1 109 ? -10.726 -8.480 9.309 1.00 97.50 109 HIS A C 1
ATOM 838 O O . HIS A 1 109 ? -11.868 -8.820 9.632 1.00 97.50 109 HIS A O 1
ATOM 844 N N . ILE A 1 110 ? -10.523 -7.485 8.439 1.00 97.38 110 ILE A N 1
ATOM 845 C CA . ILE A 1 110 ? -11.612 -6.728 7.804 1.00 97.38 110 ILE A CA 1
ATOM 846 C C . ILE A 1 110 ? -11.648 -6.931 6.283 1.00 97.38 110 ILE A C 1
ATOM 848 O O . ILE A 1 110 ? -10.652 -6.762 5.584 1.00 97.38 110 ILE A O 1
ATOM 852 N N . ASN A 1 111 ? -12.834 -7.220 5.753 1.00 97.06 111 ASN A N 1
ATOM 853 C CA . ASN A 1 111 ? -13.148 -7.190 4.329 1.00 97.06 111 ASN A CA 1
ATOM 854 C C . ASN A 1 111 ? -13.741 -5.830 3.957 1.00 97.06 111 ASN A C 1
ATOM 856 O O . ASN A 1 111 ? -14.918 -5.559 4.209 1.00 97.06 111 ASN A O 1
ATOM 860 N N . PHE A 1 112 ? -12.941 -4.989 3.317 1.00 96.19 112 PHE A N 1
ATOM 861 C CA . PHE A 1 112 ? -13.391 -3.750 2.704 1.00 96.19 112 PHE A CA 1
ATOM 862 C C . PHE A 1 112 ? -13.964 -4.045 1.318 1.00 96.19 112 PHE A C 1
ATOM 864 O O . PHE A 1 112 ? -13.282 -4.585 0.445 1.00 96.19 112 PHE A O 1
ATOM 871 N N . THR A 1 113 ? -15.225 -3.672 1.111 1.00 93.75 113 THR A N 1
ATOM 872 C CA . THR A 1 113 ? -15.946 -3.898 -0.152 1.00 93.75 113 THR A CA 1
ATOM 873 C C . THR A 1 113 ? -16.604 -2.614 -0.643 1.00 93.75 113 THR A C 1
ATOM 875 O O . THR A 1 113 ? -16.953 -1.746 0.159 1.00 93.75 113 THR A O 1
ATOM 878 N N . LEU A 1 114 ? -16.787 -2.485 -1.956 1.00 89.00 114 LEU A N 1
ATOM 879 C CA . LEU A 1 114 ? -17.539 -1.389 -2.566 1.00 89.00 114 LEU A CA 1
ATOM 880 C C . LEU A 1 114 ? -18.923 -1.875 -3.003 1.00 89.00 114 LEU A C 1
ATOM 882 O O . LEU A 1 114 ? -19.048 -2.891 -3.683 1.00 89.00 114 LEU A O 1
ATOM 886 N N . SER A 1 115 ? -19.971 -1.131 -2.648 1.00 85.56 115 SER A N 1
ATOM 887 C CA . SER A 1 115 ? -21.316 -1.406 -3.152 1.00 85.56 115 SER A CA 1
ATOM 888 C C . SER A 1 115 ? -21.399 -1.159 -4.663 1.00 85.56 115 SER A C 1
ATOM 890 O O . SER A 1 115 ? -20.943 -0.130 -5.163 1.00 85.56 115 SER A O 1
ATOM 892 N N . ASN A 1 116 ? -22.066 -2.061 -5.388 1.00 71.25 116 ASN A N 1
ATOM 893 C CA . ASN A 1 116 ? -22.173 -2.081 -6.859 1.00 71.25 116 ASN A CA 1
ATOM 894 C C . ASN A 1 116 ? -22.846 -0.844 -7.497 1.00 71.25 116 ASN A C 1
ATOM 896 O O . ASN A 1 116 ? -22.986 -0.781 -8.717 1.00 71.25 116 ASN A O 1
ATOM 900 N N . VAL A 1 117 ? -23.316 0.114 -6.694 1.00 62.56 117 VAL A N 1
ATOM 901 C CA . VAL A 1 117 ? -24.048 1.317 -7.132 1.00 62.56 117 VAL A CA 1
ATOM 902 C C . VAL A 1 117 ? -23.195 2.590 -6.985 1.00 62.56 117 VAL A C 1
ATOM 904 O O . VAL A 1 117 ? -23.657 3.687 -7.289 1.00 62.56 117 VAL A O 1
ATOM 907 N N . VAL A 1 118 ? -21.948 2.470 -6.521 1.00 65.75 118 VAL A N 1
ATOM 908 C CA . VAL A 1 118 ? -21.095 3.607 -6.151 1.00 65.75 118 VAL A CA 1
ATOM 909 C C . VAL A 1 118 ? -19.827 3.632 -7.001 1.00 65.75 118 VAL A C 1
ATOM 911 O O . VAL A 1 118 ? -19.142 2.626 -7.132 1.00 65.75 118 VAL A O 1
ATOM 914 N N . SER A 1 119 ? -19.469 4.806 -7.523 1.00 63.91 119 SER A N 1
ATOM 915 C CA . SER A 1 119 ? -18.097 5.111 -7.949 1.00 63.91 119 SER A CA 1
ATOM 916 C C . SER A 1 119 ? -17.375 5.822 -6.802 1.00 63.91 119 SER A C 1
ATOM 918 O O . SER A 1 119 ? -17.860 6.866 -6.350 1.00 63.91 119 SER A O 1
ATOM 920 N N . ASN A 1 120 ? -16.242 5.311 -6.311 1.00 62.25 120 ASN A N 1
ATOM 921 C CA . ASN A 1 120 ? -15.440 6.051 -5.332 1.00 62.25 120 ASN A CA 1
ATOM 922 C C . ASN A 1 120 ? -14.741 7.221 -6.037 1.00 62.25 120 ASN A C 1
ATOM 924 O O . ASN A 1 120 ? -13.882 7.046 -6.894 1.00 62.25 120 ASN A O 1
ATOM 928 N N . SER A 1 121 ? -15.146 8.442 -5.691 1.00 62.25 121 SER A N 1
ATOM 929 C CA . SER A 1 121 ? -14.506 9.669 -6.182 1.00 62.25 121 SER A CA 1
ATOM 930 C C . SER A 1 121 ? -13.305 10.083 -5.332 1.00 62.25 121 SER A C 1
ATOM 932 O O . SER A 1 121 ? -12.491 10.887 -5.776 1.00 62.25 121 SER A O 1
ATOM 934 N N . HIS A 1 122 ? -13.212 9.558 -4.110 1.00 64.50 122 HIS A N 1
ATOM 935 C CA . HIS A 1 122 ? -12.021 9.656 -3.275 1.00 64.50 122 HIS A CA 1
ATOM 936 C C . HIS A 1 122 ? -11.031 8.561 -3.695 1.00 64.50 122 HIS A C 1
ATOM 938 O O . HIS A 1 122 ? -11.444 7.570 -4.304 1.00 64.50 122 HIS A O 1
ATOM 944 N N . GLY A 1 123 ? -9.736 8.780 -3.460 1.00 71.56 123 GLY A N 1
ATOM 945 C CA . GLY A 1 123 ? -8.675 7.812 -3.757 1.00 71.56 123 GLY A CA 1
ATOM 946 C C . GLY A 1 123 ? -8.786 6.560 -2.897 1.00 71.56 123 GLY A C 1
ATOM 947 O O . GLY A 1 123 ? -9.820 5.891 -2.887 1.00 71.56 123 GLY A O 1
ATOM 948 N N . GLY A 1 124 ? -7.731 6.254 -2.147 1.00 81.62 124 GLY A N 1
ATOM 949 C CA . GLY A 1 124 ? -7.745 5.107 -1.246 1.00 81.62 124 GLY A CA 1
ATOM 950 C C . GLY A 1 124 ? -8.880 5.204 -0.226 1.00 81.62 124 GLY A C 1
ATOM 951 O O . GLY A 1 124 ? -9.063 6.241 0.410 1.00 81.62 124 GLY A O 1
ATOM 952 N N . ILE A 1 125 ? -9.620 4.108 -0.045 1.00 92.56 125 ILE A N 1
ATOM 953 C CA . ILE A 1 125 ? -10.623 3.955 1.020 1.00 92.56 125 ILE A CA 1
ATOM 954 C C . ILE A 1 125 ? -10.002 4.127 2.395 1.00 92.56 125 ILE A C 1
ATOM 956 O O . ILE A 1 125 ? -10.674 4.598 3.304 1.00 92.56 125 ILE A O 1
ATOM 960 N N . ILE A 1 126 ? -8.729 3.778 2.546 1.00 95.88 126 ILE A N 1
ATOM 961 C CA . ILE A 1 126 ? -7.920 4.249 3.662 1.00 95.88 126 ILE A CA 1
ATOM 962 C C . ILE A 1 126 ? -6.964 5.302 3.112 1.00 95.88 126 ILE A C 1
ATOM 964 O O . ILE A 1 126 ? -6.038 4.990 2.355 1.00 95.88 126 ILE A O 1
ATOM 968 N N . ASN A 1 127 ? -7.209 6.549 3.502 1.00 95.56 127 ASN A N 1
ATOM 969 C CA . ASN A 1 127 ? -6.330 7.675 3.254 1.00 95.56 127 ASN A CA 1
ATOM 970 C C . ASN A 1 127 ? -5.615 8.023 4.559 1.00 95.56 127 ASN A C 1
ATOM 972 O O . ASN A 1 127 ? -6.240 8.513 5.498 1.00 95.56 127 ASN A O 1
ATOM 976 N N . ALA A 1 128 ? -4.318 7.737 4.634 1.00 97.31 128 ALA A N 1
ATOM 977 C CA . ALA A 1 128 ? -3.554 7.878 5.865 1.00 97.31 128 ALA A CA 1
ATOM 978 C C . ALA A 1 128 ? -2.331 8.773 5.678 1.00 97.31 128 ALA A C 1
ATOM 980 O O . ALA A 1 128 ? -1.499 8.542 4.802 1.00 97.31 128 ALA A O 1
ATOM 981 N N . ASN A 1 129 ? -2.189 9.763 6.553 1.00 97.88 129 ASN A N 1
ATOM 982 C CA . ASN A 1 129 ? -1.021 10.617 6.678 1.00 97.88 129 ASN A CA 1
ATOM 983 C C . ASN A 1 129 ? -0.422 10.452 8.078 1.00 97.88 129 ASN A C 1
ATOM 985 O O . ASN A 1 129 ? -0.796 11.159 9.013 1.00 97.88 129 ASN A O 1
ATOM 989 N N . ILE A 1 130 ? 0.492 9.494 8.218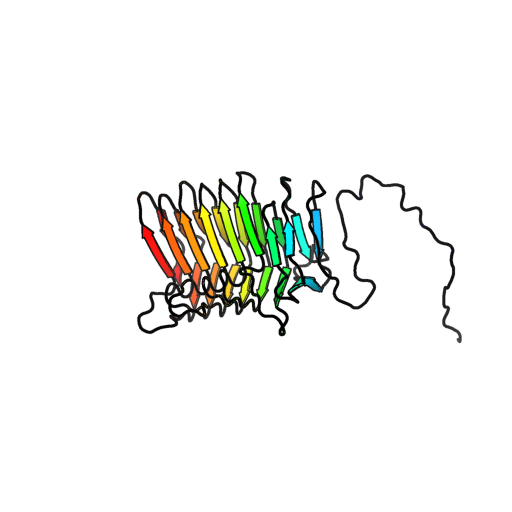 1.00 98.19 130 ILE A N 1
ATOM 990 C CA . ILE A 1 130 ? 1.097 9.127 9.497 1.00 98.19 130 ILE A CA 1
ATOM 991 C C . ILE A 1 130 ? 2.472 9.776 9.610 1.00 98.19 130 ILE A C 1
ATOM 993 O O . ILE A 1 130 ? 3.335 9.639 8.736 1.00 98.19 130 ILE A O 1
ATOM 997 N N . GLY A 1 131 ? 2.679 10.485 10.715 1.00 96.38 131 GLY A N 1
ATOM 998 C CA . GLY A 1 131 ? 3.920 11.183 11.010 1.00 96.38 131 GLY A CA 1
ATOM 999 C C . GLY A 1 131 ? 4.351 11.026 12.463 1.00 96.38 131 GLY A C 1
ATOM 1000 O O . GLY A 1 131 ? 3.548 10.725 13.341 1.00 96.38 131 GLY A O 1
ATOM 1001 N N . GLY A 1 132 ? 5.630 11.294 12.710 1.00 93.88 132 GLY A N 1
ATOM 1002 C CA . GLY A 1 132 ? 6.233 11.265 14.039 1.00 93.88 132 GLY A CA 1
ATOM 1003 C C . GLY A 1 132 ? 6.805 9.892 14.380 1.00 93.88 132 GLY A C 1
ATOM 1004 O O . GLY A 1 132 ? 6.347 8.867 13.888 1.00 93.88 132 GLY A O 1
ATOM 1005 N N . SER A 1 133 ? 7.809 9.865 15.256 1.00 91.50 133 SER A N 1
ATOM 1006 C CA . SER A 1 133 ? 8.556 8.642 15.587 1.00 91.50 133 SER A CA 1
ATOM 1007 C C . SER A 1 133 ? 7.742 7.573 16.322 1.00 91.50 133 SER A C 1
ATOM 1009 O O . SER A 1 133 ? 8.221 6.459 16.495 1.00 91.50 133 SER A O 1
ATOM 1011 N N . SER A 1 134 ? 6.550 7.921 16.806 1.00 93.19 134 SER A N 1
ATOM 1012 C CA . SER A 1 134 ? 5.581 6.998 17.407 1.00 93.19 134 SER A CA 1
ATOM 1013 C C . SER A 1 134 ? 4.366 6.741 16.513 1.00 93.19 134 SER A C 1
ATOM 1015 O O . SER A 1 134 ? 3.434 6.079 16.961 1.00 93.19 134 SER A O 1
ATOM 1017 N N . GLY A 1 135 ? 4.341 7.313 15.305 1.00 97.44 135 GLY A N 1
ATOM 1018 C CA . GLY A 1 135 ? 3.242 7.175 14.359 1.00 97.44 135 GLY A CA 1
ATOM 1019 C C . GLY A 1 135 ? 3.202 5.763 13.786 1.00 97.44 135 GLY A C 1
ATOM 1020 O O . GLY A 1 135 ? 4.209 5.316 13.239 1.00 97.44 135 GLY A O 1
ATOM 1021 N N . THR A 1 136 ? 2.067 5.071 13.886 1.00 97.94 136 THR A N 1
ATOM 1022 C CA . THR A 1 136 ? 1.900 3.712 13.355 1.00 97.94 136 THR A CA 1
ATOM 1023 C C . THR A 1 136 ? 0.593 3.521 12.587 1.00 97.94 136 THR A C 1
ATOM 1025 O O . THR A 1 136 ? -0.476 3.970 12.998 1.00 97.94 136 THR A O 1
ATOM 1028 N N . LEU A 1 137 ? 0.671 2.801 11.470 1.00 98.69 137 LEU A N 1
ATOM 1029 C CA . LEU A 1 137 ? -0.479 2.223 10.783 1.00 98.69 137 LEU A CA 1
ATOM 1030 C C . LEU A 1 137 ? -0.234 0.736 10.552 1.00 98.69 137 LEU A C 1
ATOM 1032 O O . LEU A 1 137 ? 0.741 0.350 9.910 1.00 98.69 137 LEU A O 1
ATOM 1036 N N . GLU A 1 138 ? -1.147 -0.094 11.028 1.00 98.69 138 GLU A N 1
ATOM 1037 C CA . GLU A 1 138 ? -1.095 -1.538 10.842 1.00 98.69 138 GLU A CA 1
ATOM 1038 C C . GLU A 1 138 ? -2.360 -1.998 10.117 1.00 98.69 138 GLU A C 1
ATOM 1040 O O . GLU A 1 138 ? -3.477 -1.691 10.529 1.00 98.69 138 GLU A O 1
ATOM 1045 N N . ILE A 1 139 ? -2.188 -2.709 9.005 1.00 98.75 139 ILE A N 1
ATOM 1046 C CA . ILE A 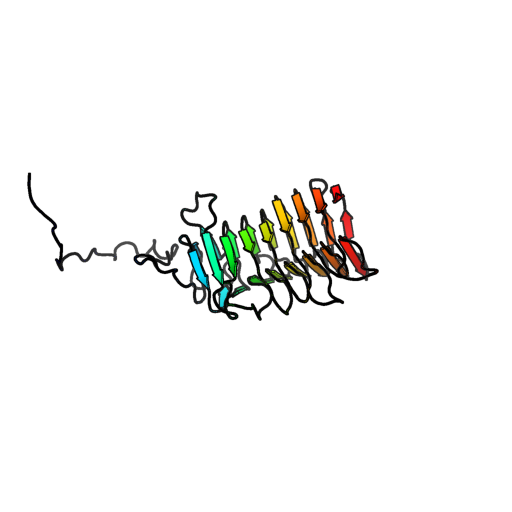1 139 ? -3.282 -3.332 8.259 1.00 98.75 139 ILE A CA 1
ATOM 1047 C C . ILE A 1 139 ? -2.917 -4.803 8.102 1.00 98.75 139 ILE A C 1
ATOM 1049 O O . ILE A 1 139 ? -1.929 -5.138 7.442 1.00 98.75 139 ILE A O 1
ATOM 1053 N N . ILE A 1 140 ? -3.692 -5.663 8.755 1.00 98.44 140 ILE A N 1
ATOM 1054 C CA . ILE A 1 140 ? -3.378 -7.077 8.950 1.00 98.44 140 ILE A CA 1
ATOM 1055 C C . ILE A 1 140 ? -4.596 -7.919 8.566 1.00 98.44 140 ILE A C 1
ATOM 1057 O O . ILE A 1 140 ? -5.722 -7.599 8.939 1.00 98.44 140 ILE A O 1
ATOM 1061 N N . SER A 1 141 ? -4.398 -8.992 7.799 1.00 98.12 141 SER A N 1
ATOM 1062 C CA . SER A 1 141 ? -5.464 -9.956 7.465 1.00 98.12 141 SER A CA 1
ATOM 1063 C C . SER A 1 141 ? -6.708 -9.317 6.827 1.00 98.12 141 SER A C 1
ATOM 1065 O O . SER A 1 141 ? -7.831 -9.795 7.009 1.00 98.12 141 SER A O 1
ATOM 1067 N N . CYS A 1 142 ? -6.523 -8.212 6.100 1.00 98.50 142 CYS A N 1
ATOM 1068 C CA . CYS A 1 142 ? -7.603 -7.453 5.478 1.00 98.50 142 CYS A CA 1
ATOM 1069 C C . CYS A 1 142 ? -7.665 -7.682 3.967 1.00 98.50 142 CYS A C 1
ATOM 1071 O O . CYS A 1 142 ? -6.640 -7.823 3.299 1.00 98.50 142 CYS A O 1
ATOM 1073 N N . ASN A 1 143 ? -8.879 -7.619 3.422 1.00 98.19 143 ASN A N 1
ATOM 1074 C CA . ASN A 1 143 ? -9.120 -7.710 1.986 1.00 98.19 143 ASN A CA 1
ATOM 1075 C C . ASN A 1 143 ? -9.722 -6.402 1.469 1.00 98.19 143 ASN A C 1
ATOM 1077 O O . ASN A 1 143 ? -10.583 -5.813 2.120 1.00 98.19 143 ASN A O 1
ATOM 1081 N N . PHE A 1 144 ? -9.305 -5.976 0.282 1.00 97.44 144 PHE A N 1
ATOM 1082 C CA . PHE A 1 144 ? -9.789 -4.789 -0.412 1.00 97.44 144 PHE A CA 1
ATOM 1083 C C . PHE A 1 144 ? -10.302 -5.197 -1.788 1.00 97.44 144 PHE A C 1
ATOM 1085 O O . PHE A 1 144 ? -9.513 -5.569 -2.657 1.00 97.44 144 PHE A O 1
ATOM 1092 N N . ILE A 1 145 ? -11.621 -5.154 -1.974 1.00 95.31 145 ILE A N 1
ATOM 1093 C CA . ILE A 1 145 ? -12.276 -5.782 -3.124 1.00 95.31 145 ILE A CA 1
ATOM 1094 C C . ILE A 1 145 ? -13.049 -4.739 -3.932 1.00 95.31 145 ILE A C 1
ATOM 1096 O O . ILE A 1 145 ? -14.003 -4.129 -3.442 1.00 95.31 145 ILE A O 1
ATOM 1100 N N . GLY A 1 146 ? -12.664 -4.590 -5.201 1.00 91.56 146 GLY A N 1
ATOM 1101 C CA . GLY A 1 146 ? -13.440 -3.884 -6.218 1.00 91.56 146 GLY A CA 1
ATOM 1102 C C . GLY A 1 146 ? -13.451 -2.361 -6.090 1.00 91.56 146 GLY A C 1
ATOM 1103 O O . GLY A 1 146 ? -14.419 -1.731 -6.515 1.00 91.56 146 GLY A O 1
ATOM 1104 N N . PHE A 1 147 ? -12.415 -1.751 -5.511 1.00 91.19 147 PHE A N 1
ATOM 1105 C CA . PHE A 1 147 ? -12.338 -0.292 -5.394 1.00 91.19 147 PHE A CA 1
ATOM 1106 C C . PHE A 1 147 ? -11.852 0.360 -6.691 1.00 91.19 147 PHE A C 1
ATOM 1108 O O . PHE A 1 147 ? -10.741 0.086 -7.133 1.00 91.19 147 PHE A O 1
ATOM 1115 N N . LYS A 1 148 ? -12.675 1.226 -7.303 1.00 89.25 148 LYS A N 1
ATOM 1116 C CA . LYS A 1 148 ? -12.471 1.754 -8.668 1.00 89.25 148 LYS A CA 1
ATOM 1117 C C . LYS A 1 148 ? -12.543 3.278 -8.742 1.00 89.25 148 LYS A C 1
ATOM 1119 O O . LYS A 1 148 ? -13.592 3.847 -9.050 1.00 89.25 148 LYS A O 1
ATOM 1124 N N . THR A 1 149 ? -11.422 3.943 -8.485 1.00 84.62 149 THR A N 1
ATOM 1125 C CA . THR A 1 149 ? -11.349 5.408 -8.411 1.00 84.62 149 THR A CA 1
ATOM 1126 C C . THR A 1 149 ? -10.840 6.037 -9.705 1.00 84.62 149 THR A C 1
ATOM 1128 O O . THR A 1 149 ? -10.009 5.482 -10.416 1.00 84.62 149 THR A O 1
ATOM 1131 N N . SER A 1 150 ? -11.274 7.262 -9.998 1.00 84.00 150 SER A N 1
ATOM 1132 C CA . SER A 1 150 ? -10.661 8.105 -11.035 1.00 84.00 150 SER A CA 1
ATOM 1133 C C . SER A 1 150 ? -9.559 9.012 -10.467 1.00 84.00 150 SER A C 1
ATOM 1135 O O . SER A 1 150 ? -9.291 10.084 -11.009 1.00 84.00 150 SER A O 1
ATOM 1137 N N . THR A 1 151 ? -8.960 8.642 -9.335 1.00 85.00 151 THR A N 1
ATOM 1138 C CA . THR A 1 151 ? -7.889 9.404 -8.675 1.00 85.00 151 THR A CA 1
ATOM 1139 C C . THR A 1 151 ? -6.677 8.501 -8.405 1.00 85.00 151 THR A C 1
ATOM 1141 O O . THR A 1 151 ? -6.271 7.759 -9.300 1.00 85.00 151 THR A O 1
ATOM 1144 N N . THR A 1 152 ? -6.080 8.561 -7.218 1.00 83.19 152 THR A N 1
ATOM 1145 C CA . THR A 1 152 ? -4.825 7.884 -6.882 1.00 83.19 152 THR A CA 1
ATOM 1146 C C . THR A 1 152 ? -5.047 6.843 -5.788 1.00 83.19 152 THR A C 1
ATOM 1148 O O . THR A 1 152 ? -5.690 7.156 -4.788 1.00 83.19 152 THR A O 1
ATOM 1151 N N . GLY A 1 153 ? -4.473 5.647 -5.957 1.00 78.31 153 GLY A N 1
ATOM 1152 C CA . GLY A 1 153 ? -4.529 4.548 -4.991 1.00 78.31 153 GLY A CA 1
ATOM 1153 C C . GLY A 1 153 ? -5.928 3.953 -4.900 1.00 78.31 153 GLY A C 1
ATOM 1154 O O . GLY A 1 153 ? -6.762 4.483 -4.180 1.00 78.31 153 GLY A O 1
ATOM 1155 N N . GLY A 1 154 ? -6.210 2.860 -5.614 1.00 83.44 154 GLY A N 1
ATOM 1156 C CA . GLY A 1 154 ? -7.570 2.299 -5.651 1.00 83.44 154 GLY A CA 1
ATOM 1157 C C . GLY A 1 154 ? -8.123 1.938 -4.272 1.00 83.44 154 GLY A C 1
ATOM 1158 O O . GLY A 1 154 ? -9.274 2.244 -3.976 1.00 83.44 154 GLY A O 1
ATOM 1159 N N . ALA A 1 155 ? -7.294 1.355 -3.406 1.00 94.81 155 ALA A N 1
ATOM 1160 C CA . ALA A 1 155 ? -7.670 0.920 -2.063 1.00 94.81 155 ALA A CA 1
ATOM 1161 C C . ALA A 1 155 ? -6.964 1.712 -0.954 1.00 94.81 155 ALA A C 1
ATOM 1163 O O . ALA A 1 155 ? -7.618 2.119 0.007 1.00 94.81 155 ALA A O 1
ATOM 1164 N N . LEU A 1 156 ? -5.656 1.957 -1.084 1.00 97.19 156 LEU A N 1
ATOM 1165 C CA . LEU A 1 156 ? -4.854 2.662 -0.079 1.00 97.19 156 LEU A CA 1
ATOM 1166 C C . LEU A 1 156 ? -4.142 3.874 -0.683 1.00 97.19 156 LEU A C 1
ATOM 1168 O O . LEU A 1 156 ? -3.529 3.784 -1.749 1.00 97.19 156 LEU A O 1
ATOM 1172 N N . SER A 1 157 ? -4.167 4.982 0.054 1.00 96.69 157 SER A N 1
ATOM 1173 C CA . SER A 1 157 ? -3.377 6.186 -0.206 1.00 96.69 157 SER A CA 1
ATOM 1174 C C . SER A 1 157 ? -2.631 6.554 1.071 1.00 96.69 157 SER A C 1
ATOM 1176 O O . SER A 1 157 ? -3.240 6.987 2.048 1.00 96.69 157 SER A O 1
ATOM 1178 N N . LEU A 1 158 ? -1.317 6.331 1.087 1.00 98.25 158 LEU A N 1
ATOM 1179 C CA . LEU A 1 158 ? -0.497 6.412 2.294 1.00 98.25 158 LEU A CA 1
ATOM 1180 C C . LEU A 1 158 ? 0.592 7.486 2.159 1.00 98.25 158 LEU A C 1
ATOM 1182 O O . LEU A 1 158 ? 1.316 7.542 1.168 1.00 98.25 158 LEU A O 1
ATOM 1186 N N . SER A 1 159 ? 0.760 8.300 3.192 1.00 98.38 159 SER A N 1
ATOM 1187 C CA . SER A 1 159 ? 1.879 9.224 3.378 1.00 98.38 159 SER A CA 1
ATOM 1188 C C . SER A 1 159 ? 2.519 8.920 4.726 1.00 98.38 159 SER A C 1
ATOM 1190 O O . SER A 1 159 ? 1.932 9.206 5.767 1.00 98.38 159 SER A O 1
ATOM 1192 N N . ILE A 1 160 ? 3.700 8.303 4.710 1.00 98.81 160 ILE A N 1
ATOM 1193 C CA . ILE A 1 160 ? 4.405 7.839 5.908 1.00 98.81 160 ILE A CA 1
ATOM 1194 C C . ILE A 1 160 ? 5.691 8.641 6.051 1.00 98.81 160 ILE A C 1
ATOM 1196 O O . ILE A 1 160 ? 6.581 8.579 5.197 1.00 98.81 160 ILE A O 1
ATOM 1200 N N . SER A 1 161 ? 5.782 9.435 7.116 1.00 98.56 161 SER A N 1
ATOM 1201 C CA . SER A 1 161 ? 6.862 10.409 7.260 1.00 98.56 161 SER A CA 1
ATOM 1202 C C . SER A 1 161 ? 7.391 10.571 8.679 1.00 98.56 161 SER A C 1
ATOM 1204 O O . SER A 1 161 ? 6.820 10.057 9.635 1.00 98.56 161 SER A O 1
ATOM 1206 N N . ASN A 1 162 ? 8.491 11.310 8.840 1.00 97.75 162 ASN A N 1
ATOM 1207 C CA . ASN A 1 162 ? 9.011 11.722 10.149 1.00 97.75 162 ASN A CA 1
ATOM 1208 C C . ASN A 1 162 ? 9.262 10.540 11.103 1.00 97.75 162 ASN A C 1
ATOM 1210 O O . ASN A 1 162 ? 8.921 10.605 12.284 1.00 97.75 162 ASN A O 1
ATOM 1214 N N . ASN A 1 163 ? 9.889 9.481 10.586 1.00 98.19 163 ASN A N 1
ATOM 1215 C CA . ASN A 1 163 ? 10.172 8.223 11.290 1.00 98.19 163 ASN A CA 1
ATOM 1216 C C . ASN A 1 163 ? 8.943 7.384 11.681 1.00 98.19 163 ASN A C 1
ATOM 1218 O O . ASN A 1 163 ? 9.061 6.555 12.579 1.00 98.19 163 ASN A O 1
ATOM 1222 N N . ALA A 1 164 ? 7.796 7.585 11.025 1.00 98.50 164 ALA A N 1
ATOM 1223 C CA . ALA A 1 164 ? 6.604 6.767 11.226 1.00 98.50 164 ALA A CA 1
ATOM 1224 C C . ALA A 1 164 ? 6.680 5.369 10.579 1.00 98.50 164 ALA A C 1
ATOM 1226 O O . ALA A 1 164 ? 7.345 5.155 9.561 1.00 98.50 164 ALA A O 1
ATOM 1227 N N . HIS A 1 165 ? 5.944 4.461 11.216 1.00 98.50 165 HIS A N 1
ATOM 1228 C CA . HIS A 1 165 ? 5.653 3.051 10.954 1.00 98.50 165 HIS A CA 1
ATOM 1229 C C . HIS A 1 165 ? 4.444 2.786 10.053 1.00 98.50 165 HIS A C 1
ATOM 1231 O O . HIS A 1 165 ? 3.344 3.124 10.475 1.00 98.50 165 HIS A O 1
ATOM 1237 N N . ALA A 1 166 ? 4.557 2.100 8.912 1.00 98.81 166 ALA A N 1
ATOM 1238 C CA . ALA A 1 166 ? 3.407 1.372 8.362 1.00 98.81 166 ALA A CA 1
ATOM 1239 C C . ALA A 1 166 ? 3.717 -0.100 8.067 1.00 98.81 166 ALA A C 1
ATOM 1241 O O . ALA A 1 166 ? 4.755 -0.432 7.489 1.00 98.81 166 ALA A O 1
ATOM 1242 N N . THR A 1 167 ? 2.782 -0.975 8.429 1.00 98.81 167 THR A N 1
ATOM 1243 C CA . THR A 1 167 ? 2.888 -2.427 8.271 1.00 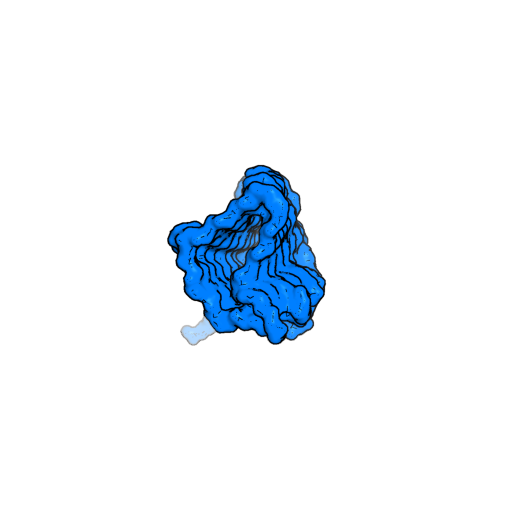98.81 167 THR A CA 1
ATOM 1244 C C . THR A 1 167 ? 1.670 -2.961 7.529 1.00 98.81 167 THR A C 1
ATOM 1246 O O . THR A 1 167 ? 0.539 -2.792 7.980 1.00 98.81 167 THR A O 1
ATOM 1249 N N . LEU A 1 168 ? 1.916 -3.629 6.405 1.00 98.88 168 LEU A N 1
ATOM 1250 C CA . LEU A 1 168 ? 0.921 -4.258 5.543 1.00 98.88 168 LEU A CA 1
ATOM 1251 C C . LEU A 1 168 ? 1.179 -5.771 5.527 1.00 98.88 168 LEU A C 1
ATOM 1253 O O . LEU A 1 168 ? 2.223 -6.214 5.043 1.00 98.88 168 LEU A O 1
ATOM 1257 N N . LYS A 1 169 ? 0.263 -6.560 6.096 1.00 98.69 169 LYS A N 1
ATOM 1258 C CA . LYS A 1 169 ? 0.460 -7.996 6.343 1.00 98.69 169 LYS A CA 1
ATOM 1259 C C . LYS A 1 169 ? -0.750 -8.821 5.961 1.00 98.69 169 LYS A C 1
ATOM 1261 O O . LYS A 1 169 ? -1.863 -8.490 6.358 1.00 98.69 169 LYS A O 1
ATOM 1266 N N . ASN A 1 170 ? -0.512 -9.940 5.281 1.00 98.44 170 ASN A N 1
ATOM 1267 C CA . ASN A 1 170 ? -1.564 -10.901 4.947 1.00 98.44 170 ASN A CA 1
ATOM 1268 C C . ASN A 1 170 ? -2.759 -10.223 4.237 1.00 98.44 170 ASN A C 1
ATOM 1270 O O . ASN A 1 170 ? -3.892 -10.287 4.709 1.00 98.44 170 ASN A O 1
ATOM 1274 N N . LEU A 1 171 ? -2.480 -9.466 3.171 1.00 98.75 171 LEU A N 1
ATOM 1275 C CA . LEU A 1 171 ? -3.476 -8.628 2.499 1.00 98.75 171 LEU A CA 1
ATOM 1276 C C . LEU A 1 171 ? -3.880 -9.187 1.141 1.00 98.75 171 LEU A C 1
ATOM 1278 O O . LEU A 1 171 ? -3.033 -9.652 0.381 1.00 98.75 171 LEU A O 1
ATOM 1282 N N . LEU A 1 172 ? -5.153 -9.029 0.794 1.00 98.69 172 LEU A N 1
ATOM 1283 C CA . LEU A 1 172 ? -5.650 -9.232 -0.565 1.00 98.69 172 LEU A CA 1
ATOM 1284 C C . LEU A 1 172 ? -6.145 -7.909 -1.146 1.00 98.69 172 LEU A C 1
ATOM 1286 O O . LEU A 1 172 ? -6.984 -7.238 -0.551 1.00 98.69 172 LEU A O 1
ATOM 1290 N N . PHE A 1 173 ? -5.678 -7.573 -2.341 1.00 98.56 173 PHE A N 1
ATOM 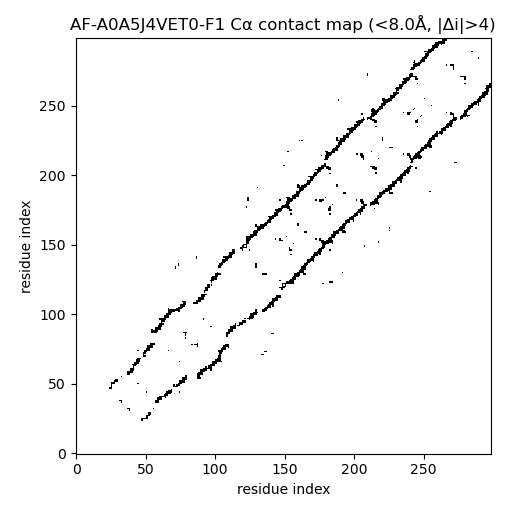1291 C CA . PHE A 1 173 ? -6.236 -6.524 -3.185 1.00 98.56 173 PHE A CA 1
ATOM 1292 C C . PHE A 1 173 ? -6.769 -7.182 -4.452 1.00 98.56 173 PHE A C 1
ATOM 1294 O O . PHE A 1 173 ? -5.989 -7.758 -5.208 1.00 98.56 173 PHE A O 1
ATOM 1301 N N . GLU A 1 174 ? -8.077 -7.111 -4.678 1.00 97.81 174 GLU A N 1
ATOM 1302 C CA . GLU A 1 174 ? -8.742 -7.776 -5.800 1.00 97.81 174 GLU A CA 1
ATOM 1303 C C . GLU A 1 174 ? -9.541 -6.771 -6.628 1.00 97.81 174 GLU A C 1
ATOM 1305 O O . GLU A 1 174 ? -10.431 -6.087 -6.116 1.00 97.81 174 GLU A O 1
ATOM 1310 N N . GLY A 1 175 ? -9.233 -6.690 -7.925 1.00 95.31 175 GLY A N 1
ATOM 1311 C CA . GLY A 1 175 ? -9.993 -5.880 -8.878 1.00 95.31 175 GLY A CA 1
ATOM 1312 C C . GLY A 1 175 ? -9.979 -4.381 -8.566 1.00 95.31 175 GLY A C 1
ATOM 1313 O O . GLY A 1 175 ? -10.957 -3.682 -8.851 1.00 95.31 175 GLY A O 1
ATOM 1314 N N . CYS A 1 176 ? -8.904 -3.892 -7.938 1.00 94.62 176 CYS A N 1
ATOM 1315 C CA . CYS A 1 176 ? -8.726 -2.477 -7.633 1.00 94.62 176 CYS A CA 1
ATOM 1316 C C . CYS A 1 176 ? -8.270 -1.706 -8.882 1.00 94.62 176 CYS A C 1
ATOM 1318 O O . CYS A 1 176 ? -7.358 -2.121 -9.599 1.00 94.62 176 CYS A O 1
ATOM 1320 N N . GLU A 1 177 ? -8.905 -0.568 -9.146 1.00 92.62 177 GLU A N 1
ATOM 1321 C CA . GLU A 1 177 ? -8.659 0.255 -10.327 1.00 92.62 177 GLU A CA 1
ATOM 1322 C C . GLU A 1 177 ? -8.458 1.722 -9.924 1.00 92.62 177 GLU A C 1
ATOM 1324 O O . GLU A 1 177 ? -9.233 2.268 -9.136 1.00 92.62 177 GLU A O 1
ATOM 1329 N N . ALA A 1 178 ? -7.445 2.386 -10.482 1.00 91.56 178 ALA A N 1
ATOM 1330 C CA . ALA A 1 178 ? -7.198 3.810 -10.240 1.00 91.56 178 ALA A CA 1
ATOM 1331 C C . ALA A 1 178 ? -6.643 4.528 -11.474 1.00 91.56 178 ALA A C 1
ATOM 1333 O O . ALA A 1 178 ? -6.104 3.894 -12.380 1.00 91.56 178 ALA A O 1
ATOM 1334 N N . ASN A 1 179 ? -6.688 5.864 -11.500 1.00 89.62 179 ASN A N 1
ATOM 1335 C CA . ASN A 1 179 ? -5.948 6.611 -12.521 1.00 89.62 179 ASN A CA 1
ATOM 1336 C C . ASN A 1 179 ? -4.438 6.490 -12.302 1.00 89.62 179 ASN A C 1
ATOM 1338 O O . ASN A 1 179 ? -3.709 6.450 -13.280 1.00 89.62 179 ASN A O 1
ATOM 1342 N N . VAL A 1 180 ? -3.975 6.423 -11.051 1.00 87.12 180 VAL A N 1
ATOM 1343 C CA . VAL A 1 180 ? -2.574 6.187 -10.671 1.00 87.12 180 VAL A CA 1
ATOM 1344 C C . VAL A 1 180 ? -2.561 5.207 -9.505 1.00 87.12 180 VAL A C 1
ATOM 1346 O O . VAL A 1 180 ? -3.298 5.427 -8.548 1.00 87.12 180 VAL A O 1
ATOM 1349 N N . ALA A 1 181 ? -1.711 4.178 -9.552 1.00 92.62 181 ALA A N 1
ATOM 1350 C CA . ALA A 1 181 ? -1.613 3.148 -8.515 1.00 92.62 181 ALA A CA 1
ATOM 1351 C C . ALA A 1 181 ? -2.908 2.331 -8.335 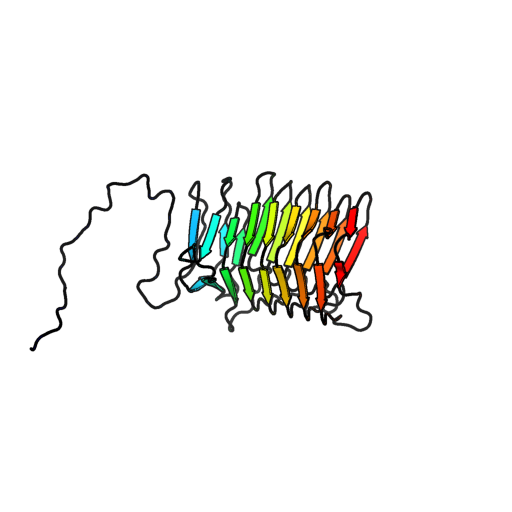1.00 92.62 181 ALA A C 1
ATOM 1353 O O . ALA A 1 181 ? -3.777 2.698 -7.542 1.00 92.62 181 ALA A O 1
ATOM 1354 N N . GLY A 1 182 ? -3.055 1.225 -9.068 1.00 93.62 182 GLY A N 1
ATOM 1355 C CA . GLY A 1 182 ? -4.328 0.499 -9.130 1.00 93.62 182 GLY A CA 1
ATOM 1356 C C . GLY A 1 182 ? -4.839 0.033 -7.766 1.00 93.62 182 GLY A C 1
ATOM 1357 O O . GLY A 1 182 ? -6.030 0.162 -7.513 1.00 93.62 182 GLY A O 1
ATOM 1358 N N . ALA A 1 183 ? -3.964 -0.385 -6.843 1.00 96.25 183 ALA A N 1
ATOM 1359 C CA . ALA A 1 183 ? -4.355 -0.716 -5.469 1.00 96.25 183 ALA A CA 1
ATOM 1360 C C . ALA A 1 183 ? -3.770 0.234 -4.415 1.00 96.25 183 ALA A C 1
ATOM 1362 O O . ALA A 1 183 ? -4.519 0.787 -3.608 1.00 96.25 183 ALA A O 1
ATOM 1363 N N . VAL A 1 184 ? -2.449 0.422 -4.398 1.00 98.00 184 VAL A N 1
ATOM 1364 C CA . VAL A 1 184 ? -1.759 1.118 -3.301 1.00 98.00 184 VAL A CA 1
ATOM 1365 C C . VAL A 1 184 ? -0.870 2.220 -3.844 1.00 98.00 184 VAL A C 1
ATOM 1367 O O . VAL A 1 184 ? 0.108 1.955 -4.543 1.00 98.00 184 VAL A O 1
ATOM 1370 N N . PHE A 1 185 ? -1.174 3.455 -3.461 1.00 97.50 185 PHE A N 1
ATOM 1371 C CA . PHE A 1 185 ? -0.262 4.579 -3.604 1.00 97.50 185 PHE A CA 1
ATOM 1372 C C . PHE A 1 185 ? 0.400 4.880 -2.264 1.00 97.50 185 PHE A C 1
ATOM 1374 O O . PHE A 1 185 ? -0.288 5.012 -1.251 1.00 97.50 185 PHE A O 1
ATOM 1381 N N . VAL A 1 186 ? 1.724 5.029 -2.249 1.00 98.19 186 VAL A N 1
ATOM 1382 C CA . VAL A 1 186 ? 2.451 5.355 -1.020 1.00 98.19 186 VAL A CA 1
ATOM 1383 C C . VAL A 1 186 ? 3.577 6.360 -1.245 1.00 98.19 186 VAL A C 1
ATOM 1385 O O . VAL A 1 186 ? 4.382 6.231 -2.160 1.00 98.19 186 VAL A O 1
ATOM 1388 N N . THR A 1 187 ? 3.655 7.367 -0.380 1.00 98.62 187 THR A N 1
ATOM 1389 C CA . THR A 1 187 ? 4.796 8.280 -0.267 1.00 98.62 187 THR A CA 1
ATOM 1390 C C . THR A 1 187 ? 5.501 8.040 1.060 1.00 98.62 187 THR A C 1
ATOM 1392 O O . THR A 1 187 ? 4.867 8.031 2.113 1.00 98.62 187 THR A O 1
ATOM 1395 N N . ILE A 1 188 ? 6.815 7.848 1.008 1.00 98.88 188 ILE A N 1
ATOM 1396 C CA . ILE A 1 188 ? 7.665 7.536 2.154 1.00 98.88 188 ILE A CA 1
ATOM 1397 C C . ILE A 1 188 ? 8.766 8.585 2.223 1.00 98.88 188 ILE A C 1
ATOM 1399 O O . ILE A 1 188 ? 9.568 8.701 1.292 1.00 98.88 188 ILE A O 1
ATOM 1403 N N . ALA A 1 189 ? 8.810 9.355 3.310 1.00 98.56 189 ALA A N 1
ATOM 1404 C CA . ALA A 1 189 ? 9.772 10.443 3.430 1.00 98.56 189 ALA A CA 1
ATOM 1405 C C . ALA A 1 189 ? 10.283 10.691 4.848 1.00 98.56 189 ALA A C 1
ATOM 1407 O O . ALA A 1 189 ? 9.698 10.235 5.822 1.00 98.56 189 ALA A O 1
ATOM 1408 N N . ALA A 1 190 ? 11.372 11.453 4.982 1.00 97.38 190 ALA A N 1
ATOM 1409 C CA . ALA A 1 190 ? 11.895 11.910 6.277 1.00 97.38 190 ALA A CA 1
ATOM 1410 C C . ALA A 1 190 ? 12.012 10.784 7.335 1.00 97.38 190 ALA A C 1
ATOM 1412 O O . ALA A 1 190 ? 11.590 10.941 8.481 1.00 97.38 190 ALA A O 1
ATOM 1413 N N . GLY A 1 191 ? 12.536 9.625 6.933 1.00 98.31 191 GLY A N 1
ATOM 1414 C CA . GLY A 1 191 ? 12.754 8.472 7.810 1.00 98.31 191 GLY A CA 1
ATOM 1415 C C . GLY A 1 191 ? 11.548 7.553 7.990 1.00 98.31 191 GLY A C 1
ATOM 1416 O O . GLY A 1 191 ? 11.653 6.581 8.733 1.00 98.31 191 GLY A O 1
ATOM 1417 N N . GLY A 1 192 ? 10.411 7.850 7.350 1.00 98.75 192 GLY A N 1
ATOM 1418 C CA . GLY A 1 192 ? 9.243 6.970 7.341 1.00 98.75 192 GLY A CA 1
ATOM 1419 C C . GLY A 1 192 ? 9.562 5.599 6.742 1.00 98.75 192 GLY A C 1
ATOM 1420 O O . GLY A 1 192 ? 10.436 5.468 5.884 1.00 98.75 192 GLY A O 1
ATOM 1421 N N . GLN A 1 193 ? 8.872 4.559 7.198 1.00 98.81 193 GLN A N 1
ATOM 1422 C CA . GLN A 1 193 ? 9.152 3.189 6.778 1.00 98.81 193 GLN A CA 1
ATOM 1423 C C . GLN A 1 193 ? 7.864 2.420 6.529 1.00 98.81 193 GLN A C 1
ATOM 1425 O O . GLN A 1 193 ? 6.918 2.494 7.309 1.00 98.81 193 GLN A O 1
ATOM 1430 N N . VAL A 1 194 ? 7.849 1.644 5.450 1.00 98.94 194 VAL A N 1
ATOM 1431 C CA . VAL A 1 194 ? 6.722 0.784 5.089 1.00 98.94 194 VAL A CA 1
ATOM 1432 C C . VAL A 1 194 ? 7.224 -0.634 4.891 1.00 98.94 194 VAL A C 1
ATOM 1434 O O . VAL A 1 194 ? 8.191 -0.858 4.161 1.00 98.94 194 VAL A O 1
ATOM 1437 N N . THR A 1 195 ? 6.566 -1.592 5.538 1.00 98.81 195 THR A N 1
ATOM 1438 C CA . THR A 1 195 ? 6.846 -3.022 5.378 1.00 98.81 195 THR A CA 1
ATOM 1439 C C . THR A 1 195 ? 5.631 -3.730 4.799 1.00 98.81 195 THR A C 1
ATOM 1441 O O . THR A 1 195 ? 4.543 -3.638 5.359 1.00 98.81 195 THR A O 1
ATOM 1444 N N . VAL A 1 196 ? 5.836 -4.452 3.700 1.00 98.81 196 VAL A N 1
ATOM 1445 C CA . VAL A 1 196 ? 4.876 -5.378 3.091 1.00 98.81 196 VAL A CA 1
ATOM 1446 C C . VAL A 1 196 ? 5.393 -6.791 3.328 1.00 98.81 196 VAL A C 1
ATOM 1448 O O . VAL A 1 196 ? 6.511 -7.108 2.921 1.00 98.81 196 VAL A O 1
ATOM 1451 N N . SER A 1 197 ? 4.631 -7.628 4.023 1.00 98.06 197 SER A N 1
ATOM 1452 C CA . SER A 1 197 ? 5.126 -8.938 4.461 1.00 98.06 197 SER A CA 1
ATOM 1453 C C . SER A 1 197 ? 4.038 -10.009 4.545 1.00 98.06 197 SER A C 1
ATOM 1455 O O . SER A 1 197 ? 2.861 -9.761 4.273 1.00 98.06 197 SER A O 1
ATOM 1457 N N . GLU A 1 198 ? 4.447 -11.202 4.971 1.00 96.38 198 GLU A N 1
ATOM 1458 C CA . GLU A 1 198 ? 3.638 -12.415 5.086 1.00 96.38 198 GLU A CA 1
ATOM 1459 C C . GLU A 1 198 ? 3.066 -12.880 3.741 1.00 96.38 198 GLU A C 1
ATOM 1461 O O . GLU A 1 198 ? 3.827 -13.370 2.913 1.00 96.38 198 GLU A O 1
ATOM 1466 N N . SER A 1 199 ? 1.756 -12.772 3.511 1.00 96.69 199 SER A N 1
ATOM 1467 C CA . SER A 1 199 ? 1.125 -13.150 2.242 1.00 96.69 199 SER A CA 1
ATOM 1468 C C . SER A 1 199 ? 0.315 -11.982 1.689 1.00 96.69 199 SER A C 1
ATOM 1470 O O . SER A 1 199 ? -0.860 -11.822 1.998 1.00 96.69 199 SER A O 1
ATOM 1472 N N . CYS A 1 200 ? 0.955 -11.120 0.900 1.00 98.62 200 CYS A N 1
ATOM 1473 C CA . CYS A 1 200 ? 0.266 -10.014 0.233 1.00 98.62 200 CYS A CA 1
ATOM 1474 C C . CYS A 1 200 ? 0.012 -10.352 -1.240 1.00 98.62 200 CYS A C 1
ATOM 1476 O O . CYS A 1 200 ? 0.955 -10.629 -1.979 1.00 98.62 200 CYS A O 1
ATOM 1478 N N . THR A 1 201 ? -1.243 -10.299 -1.681 1.00 98.69 201 THR A N 1
ATOM 1479 C CA . THR A 1 201 ? -1.643 -10.605 -3.061 1.00 98.69 201 THR A CA 1
ATOM 1480 C C . THR A 1 201 ? -2.362 -9.424 -3.697 1.00 98.69 201 THR A C 1
ATOM 1482 O O . THR A 1 201 ? -3.314 -8.887 -3.137 1.00 98.69 201 THR A O 1
ATOM 1485 N N . PHE A 1 202 ? -1.922 -9.050 -4.892 1.00 98.62 202 PHE A N 1
ATOM 1486 C CA . PHE A 1 202 ? -2.547 -8.064 -5.762 1.00 98.62 202 PHE A CA 1
ATOM 1487 C C . PHE A 1 202 ? -3.024 -8.803 -7.004 1.00 98.62 202 PHE A C 1
ATOM 1489 O O . PHE A 1 202 ? -2.196 -9.280 -7.774 1.00 98.62 202 PHE A O 1
ATOM 1496 N N . THR A 1 203 ? -4.335 -8.929 -7.183 1.00 98.25 203 THR A N 1
ATOM 1497 C CA . THR A 1 203 ? -4.923 -9.665 -8.302 1.00 98.25 203 THR A CA 1
ATOM 1498 C C . THR A 1 203 ? -5.861 -8.781 -9.107 1.00 98.25 203 THR A C 1
ATOM 1500 O O . THR A 1 203 ? -6.734 -8.110 -8.556 1.00 98.25 203 THR A O 1
ATOM 1503 N N . GLU A 1 204 ? -5.676 -8.772 -10.426 1.00 96.69 204 GLU A N 1
ATOM 1504 C CA . GLU A 1 204 ? -6.480 -7.981 -11.368 1.00 96.69 204 GLU A CA 1
ATOM 1505 C C . GLU A 1 204 ? -6.487 -6.469 -11.054 1.00 96.69 204 GLU A C 1
ATOM 1507 O O . GLU A 1 204 ? -7.419 -5.742 -11.406 1.00 96.69 204 GLU A O 1
ATOM 1512 N N . CYS A 1 205 ? -5.437 -5.976 -10.388 1.00 95.94 205 CYS A N 1
ATOM 1513 C CA . CYS A 1 205 ? -5.282 -4.561 -10.071 1.00 95.94 205 CYS A CA 1
ATOM 1514 C C . CYS A 1 205 ? -4.728 -3.800 -11.279 1.00 95.94 205 CYS A C 1
ATOM 1516 O O . CYS A 1 205 ? -3.752 -4.230 -11.901 1.00 95.94 205 CYS A O 1
ATOM 1518 N N . LYS A 1 206 ? -5.319 -2.657 -11.634 1.00 93.81 206 LYS A N 1
ATOM 1519 C CA . LYS A 1 206 ? -4.901 -1.934 -12.841 1.00 93.81 206 LYS A CA 1
ATOM 1520 C C . LYS A 1 206 ? -4.981 -0.425 -12.749 1.00 93.81 206 LYS A C 1
ATOM 1522 O O . LYS A 1 206 ? -5.766 0.139 -11.990 1.00 93.81 206 LYS A O 1
ATOM 1527 N N . VAL A 1 207 ? -4.213 0.230 -13.611 1.00 92.00 207 VAL A N 1
ATOM 1528 C CA . VAL A 1 207 ? -4.396 1.654 -13.895 1.00 92.00 207 VAL A CA 1
ATOM 1529 C C . VAL A 1 207 ? -5.235 1.873 -15.150 1.00 92.00 207 VAL A C 1
ATOM 1531 O O . VAL A 1 207 ? -5.131 1.135 -16.128 1.00 92.00 207 VAL A O 1
ATOM 1534 N N . THR A 1 208 ? -6.083 2.895 -15.123 1.00 85.94 208 THR A N 1
ATOM 1535 C CA . THR A 1 208 ? -7.031 3.202 -16.207 1.00 85.94 208 THR A CA 1
ATOM 1536 C C . THR A 1 208 ? -6.508 4.254 -17.184 1.00 85.94 208 THR A C 1
ATOM 1538 O O . THR A 1 208 ? -6.939 4.285 -18.337 1.00 85.94 208 THR A O 1
ATOM 1541 N N . GLN A 1 209 ? -5.572 5.112 -16.761 1.00 81.19 209 GLN A N 1
ATOM 1542 C CA . GLN A 1 209 ? -4.950 6.093 -17.647 1.00 81.19 209 GLN A CA 1
ATOM 1543 C C . GLN A 1 209 ? -3.815 5.470 -18.462 1.00 81.19 209 GLN A C 1
ATOM 1545 O O . GLN A 1 209 ? -2.971 4.737 -17.948 1.00 81.19 209 GLN A O 1
ATOM 1550 N N . SER A 1 210 ? -3.755 5.829 -19.744 1.00 71.62 210 SER A N 1
ATOM 1551 C CA . SER A 1 210 ? -2.785 5.285 -20.699 1.00 71.62 210 SER A CA 1
ATOM 1552 C C . SER A 1 210 ? -1.334 5.669 -20.412 1.00 71.62 210 SER A C 1
ATOM 1554 O O . SER A 1 210 ? -0.440 5.068 -20.988 1.00 71.62 210 SER A O 1
ATOM 1556 N N . ASN A 1 211 ? -1.091 6.679 -19.575 1.00 76.56 211 ASN A N 1
ATOM 1557 C CA . ASN A 1 211 ? 0.229 7.166 -19.165 1.00 76.56 211 ASN A CA 1
ATOM 1558 C C . ASN A 1 211 ? 0.547 6.887 -17.685 1.00 76.56 211 ASN A C 1
ATOM 1560 O O . ASN A 1 211 ? 1.535 7.408 -17.170 1.00 76.56 211 ASN A O 1
ATOM 1564 N N . ALA A 1 212 ? -0.291 6.115 -16.993 1.00 82.50 212 ALA A N 1
ATOM 1565 C CA . ALA A 1 212 ? -0.126 5.846 -15.573 1.00 82.50 212 ALA A CA 1
ATOM 1566 C C . ALA A 1 212 ? 0.651 4.559 -15.286 1.00 82.50 212 ALA A C 1
ATOM 1568 O O . ALA A 1 212 ? 0.784 3.674 -16.131 1.00 82.50 212 ALA A O 1
ATOM 1569 N N . ALA A 1 213 ? 1.152 4.462 -14.058 1.00 89.31 213 ALA A N 1
ATOM 1570 C CA . ALA A 1 213 ? 2.064 3.418 -13.616 1.00 89.31 213 ALA A CA 1
ATOM 1571 C C . ALA A 1 213 ? 1.593 2.758 -12.311 1.00 89.31 213 ALA A C 1
ATOM 1573 O O . ALA A 1 213 ? 0.790 3.340 -11.573 1.00 89.31 213 ALA A O 1
ATOM 1574 N N . GLY A 1 214 ? 2.117 1.562 -12.027 1.00 90.19 214 GLY A N 1
ATOM 1575 C CA . GLY A 1 214 ? 1.863 0.832 -10.783 1.00 90.19 214 GLY A CA 1
ATOM 1576 C C . GLY A 1 214 ? 0.485 0.178 -10.750 1.00 90.19 214 GLY A C 1
ATOM 1577 O O . GLY A 1 214 ? -0.387 0.636 -10.020 1.00 90.19 214 GLY A O 1
ATOM 1578 N N . GLY A 1 215 ? 0.246 -0.879 -11.530 1.00 92.94 215 GLY A N 1
ATOM 1579 C CA . GLY A 1 215 ? -1.058 -1.563 -11.510 1.00 92.94 215 GLY A CA 1
ATOM 1580 C C . GLY A 1 215 ? -1.408 -2.118 -10.124 1.00 92.94 215 GLY A C 1
ATOM 1581 O O . GLY A 1 215 ? -2.528 -1.938 -9.660 1.00 92.94 215 GLY A O 1
ATOM 1582 N N . GLY A 1 216 ? -0.436 -2.680 -9.401 1.00 96.00 216 GLY A N 1
ATOM 1583 C CA . GLY A 1 216 ? -0.573 -3.008 -7.980 1.00 96.00 216 GLY A CA 1
ATOM 1584 C C . GLY A 1 216 ? -0.152 -1.848 -7.075 1.00 96.00 216 GLY A C 1
ATOM 1585 O O . GLY A 1 216 ? -0.990 -1.213 -6.431 1.00 96.00 216 GLY A O 1
ATOM 1586 N N . ILE A 1 217 ? 1.155 -1.572 -7.030 1.00 97.81 217 ILE A N 1
ATOM 1587 C CA . ILE A 1 217 ? 1.763 -0.576 -6.136 1.00 97.81 217 ILE A CA 1
ATOM 1588 C C . ILE A 1 217 ? 2.442 0.530 -6.943 1.00 97.81 217 ILE A C 1
ATOM 1590 O O . ILE A 1 217 ? 3.227 0.264 -7.852 1.00 97.81 217 ILE A O 1
ATOM 1594 N N . TYR A 1 218 ? 2.218 1.774 -6.530 1.00 97.56 218 TYR A N 1
ATOM 1595 C CA . TYR A 1 218 ? 3.072 2.911 -6.858 1.00 97.56 218 TYR A CA 1
ATOM 1596 C C . TYR A 1 218 ? 3.670 3.445 -5.556 1.00 97.56 218 TYR A C 1
ATOM 1598 O O . TYR A 1 218 ? 2.922 3.867 -4.671 1.00 97.56 218 TYR A O 1
ATOM 1606 N N . ALA A 1 219 ? 5.000 3.504 -5.449 1.00 98.31 219 ALA A N 1
ATOM 1607 C CA . ALA A 1 219 ? 5.660 4.145 -4.311 1.00 98.31 219 ALA A CA 1
ATOM 1608 C C . ALA A 1 219 ? 6.607 5.282 -4.710 1.00 98.31 219 ALA A C 1
ATOM 1610 O O . ALA A 1 219 ? 7.337 5.183 -5.693 1.00 98.31 219 ALA A O 1
ATOM 1611 N N . ILE A 1 220 ? 6.641 6.331 -3.888 1.00 98.56 220 ILE A N 1
ATOM 1612 C CA . ILE A 1 220 ? 7.657 7.388 -3.910 1.00 98.56 220 ILE A CA 1
ATOM 1613 C C . ILE A 1 220 ? 8.452 7.301 -2.610 1.00 98.56 220 ILE A C 1
ATOM 1615 O O . ILE A 1 220 ? 7.871 7.392 -1.532 1.00 98.56 220 ILE A O 1
ATOM 1619 N N . ILE A 1 221 ? 9.772 7.147 -2.696 1.00 98.69 221 ILE A N 1
ATOM 1620 C CA . ILE A 1 221 ? 10.653 6.966 -1.537 1.00 98.69 221 ILE A CA 1
ATOM 1621 C C . ILE A 1 221 ? 11.737 8.039 -1.575 1.00 98.69 221 ILE A C 1
ATOM 1623 O O . ILE A 1 221 ? 12.562 8.048 -2.487 1.00 98.69 221 ILE A O 1
ATOM 1627 N N . SER A 1 222 ? 11.742 8.955 -0.604 1.00 98.06 222 SER A N 1
ATOM 1628 C CA . SER A 1 222 ? 12.668 10.090 -0.607 1.00 98.06 222 SER A CA 1
ATOM 1629 C C . SER A 1 222 ? 13.099 10.548 0.779 1.00 98.06 222 SER A C 1
ATOM 1631 O O . SER A 1 222 ? 12.284 10.944 1.601 1.00 98.06 222 SER A O 1
ATOM 1633 N N . GLY A 1 223 ? 14.404 10.667 0.994 1.00 97.19 223 GLY A N 1
ATOM 1634 C CA . GLY A 1 223 ? 14.994 11.219 2.210 1.00 97.19 223 GLY A CA 1
ATOM 1635 C C . GLY A 1 223 ? 15.650 10.156 3.081 1.00 97.19 223 GLY A C 1
ATOM 1636 O O . GLY A 1 223 ? 15.372 8.964 2.968 1.00 97.19 223 GLY A O 1
ATOM 1637 N N . GLN A 1 224 ? 16.522 10.604 3.982 1.00 96.62 224 GLN A N 1
ATOM 1638 C CA . GLN A 1 224 ? 17.338 9.722 4.811 1.00 96.62 224 GLN A CA 1
ATOM 1639 C C . GLN A 1 224 ? 16.485 8.743 5.624 1.00 96.62 224 GLN A C 1
ATOM 1641 O O . GLN A 1 224 ? 15.472 9.139 6.195 1.00 96.62 224 GLN A O 1
ATOM 1646 N N . ASN A 1 225 ? 16.912 7.476 5.667 1.00 96.62 225 ASN A N 1
ATOM 1647 C CA . ASN A 1 225 ? 16.232 6.367 6.347 1.00 96.62 225 ASN A CA 1
ATOM 1648 C C . ASN A 1 225 ? 14.796 6.091 5.855 1.00 96.62 225 ASN A C 1
ATOM 1650 O O . ASN A 1 225 ? 14.062 5.361 6.517 1.00 96.62 225 ASN A O 1
ATOM 1654 N N . SER A 1 226 ? 14.379 6.669 4.723 1.00 98.69 226 SER A N 1
ATOM 1655 C CA . SER A 1 226 ? 13.045 6.431 4.162 1.00 98.69 226 SER A CA 1
ATOM 1656 C C . SER A 1 226 ? 13.066 5.129 3.378 1.00 98.69 226 SER A C 1
ATOM 1658 O O . SER A 1 226 ? 13.845 5.010 2.429 1.00 98.69 226 SER A O 1
ATOM 1660 N N . LYS A 1 227 ? 12.248 4.149 3.772 1.00 98.75 227 LYS A N 1
ATOM 1661 C CA . LYS A 1 227 ? 12.418 2.768 3.303 1.00 98.75 227 LYS A CA 1
ATOM 1662 C C . LYS A 1 227 ? 11.109 2.062 2.972 1.00 98.75 227 LYS A C 1
ATOM 1664 O O . LYS A 1 227 ? 10.186 2.053 3.782 1.00 98.75 227 LYS A O 1
ATOM 1669 N N . LEU A 1 228 ? 11.080 1.386 1.825 1.00 98.88 228 LEU A N 1
ATOM 1670 C CA . LEU A 1 228 ? 10.093 0.354 1.505 1.00 98.88 228 LEU A CA 1
ATOM 1671 C C . LEU A 1 228 ? 10.747 -1.025 1.609 1.00 98.88 228 LEU A C 1
ATOM 1673 O O . LEU A 1 228 ? 11.791 -1.265 1.000 1.00 98.88 228 LEU A O 1
ATOM 1677 N N . THR A 1 229 ? 10.135 -1.926 2.375 1.00 98.81 229 THR A N 1
ATOM 1678 C CA . THR A 1 229 ? 10.633 -3.291 2.583 1.00 98.81 229 THR A CA 1
ATOM 1679 C C . THR A 1 229 ? 9.583 -4.319 2.180 1.00 98.81 229 THR A C 1
ATOM 1681 O O . THR A 1 229 ? 8.451 -4.245 2.648 1.00 98.81 229 THR A O 1
ATOM 1684 N N . PHE A 1 230 ? 9.973 -5.300 1.371 1.00 98.50 230 PHE A N 1
ATOM 1685 C CA . PHE A 1 230 ? 9.186 -6.489 1.053 1.00 98.50 230 PHE A CA 1
ATOM 1686 C C . PHE A 1 230 ? 9.805 -7.723 1.721 1.00 98.50 230 PHE A C 1
ATOM 1688 O O . PHE A 1 230 ? 11.018 -7.931 1.621 1.00 98.50 230 PHE A O 1
ATOM 1695 N N . LYS A 1 231 ? 8.973 -8.538 2.377 1.00 97.38 231 LYS A N 1
ATOM 1696 C CA . LYS A 1 231 ? 9.356 -9.779 3.072 1.00 97.38 231 LYS A CA 1
ATOM 1697 C C . LYS A 1 231 ? 8.409 -10.924 2.703 1.00 97.38 231 LYS A C 1
ATOM 1699 O O . LYS A 1 231 ? 7.302 -10.682 2.232 1.00 97.38 231 LYS A O 1
ATOM 1704 N N . ASP A 1 232 ? 8.834 -12.150 2.994 1.00 97.19 232 ASP A N 1
ATOM 1705 C CA . ASP A 1 232 ? 8.023 -13.373 2.924 1.00 97.19 232 ASP A CA 1
ATOM 1706 C C . ASP A 1 232 ? 7.426 -13.658 1.533 1.00 97.19 232 ASP A C 1
ATOM 1708 O O . ASP A 1 232 ? 8.150 -14.098 0.649 1.00 97.19 232 ASP A O 1
ATOM 1712 N N . SER A 1 233 ? 6.127 -13.460 1.299 1.00 97.31 233 SER A N 1
ATOM 1713 C CA . SER A 1 233 ? 5.476 -13.734 0.017 1.00 97.31 233 SER A CA 1
ATOM 1714 C C . SER A 1 233 ? 4.639 -12.551 -0.452 1.00 97.31 233 SER A C 1
ATOM 1716 O O . SER A 1 233 ? 3.699 -12.107 0.211 1.00 97.31 233 SER A O 1
ATOM 1718 N N . VAL A 1 234 ? 4.967 -12.065 -1.648 1.00 98.38 234 VAL A N 1
ATOM 1719 C CA . VAL A 1 234 ? 4.238 -10.976 -2.297 1.00 98.38 234 VAL A CA 1
ATOM 1720 C C . VAL A 1 234 ? 3.951 -11.376 -3.735 1.00 98.38 234 VAL A C 1
ATOM 1722 O O . VAL A 1 2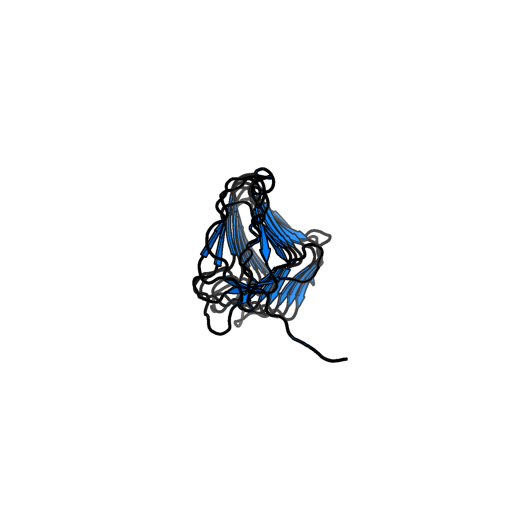34 ? 4.866 -11.711 -4.482 1.00 98.38 234 VAL A O 1
ATOM 1725 N N . THR A 1 235 ? 2.681 -11.378 -4.121 1.00 98.44 235 THR A N 1
ATOM 1726 C CA . THR A 1 235 ? 2.245 -11.849 -5.440 1.00 98.44 235 THR A CA 1
ATOM 1727 C C . THR A 1 235 ? 1.472 -10.762 -6.164 1.00 98.44 235 THR A C 1
ATOM 1729 O O . THR A 1 235 ? 0.558 -10.163 -5.604 1.00 98.44 235 THR A O 1
ATOM 1732 N N . PHE A 1 236 ? 1.821 -10.544 -7.424 1.00 98.19 236 PHE A N 1
ATOM 1733 C CA . PHE A 1 236 ? 1.067 -9.749 -8.379 1.00 98.19 236 PHE A CA 1
ATOM 1734 C C . PHE A 1 236 ? 0.575 -10.700 -9.467 1.00 98.19 236 PHE A C 1
ATOM 1736 O O . PHE A 1 236 ? 1.391 -11.327 -10.136 1.00 98.19 236 PHE A O 1
ATOM 1743 N N . ASP A 1 237 ? -0.737 -10.824 -9.619 1.00 97.88 237 ASP A N 1
ATOM 1744 C CA . ASP A 1 237 ? -1.391 -11.698 -10.593 1.00 97.88 237 ASP A CA 1
ATOM 1745 C C . ASP A 1 237 ? -2.311 -10.860 -11.486 1.00 97.88 237 ASP A C 1
ATOM 1747 O O . ASP A 1 237 ? -3.168 -10.125 -10.995 1.00 97.88 237 ASP A O 1
ATOM 1751 N N . LYS A 1 238 ? -2.118 -10.916 -12.806 1.00 96.50 238 LYS A N 1
ATOM 1752 C CA . LYS A 1 238 ? -2.921 -10.166 -13.793 1.00 96.50 238 LYS A CA 1
ATOM 1753 C C . LYS A 1 238 ? -3.004 -8.662 -13.523 1.00 96.50 238 LYS A C 1
ATOM 1755 O O . LYS A 1 238 ? -3.984 -8.003 -13.883 1.00 96.50 238 LYS A O 1
ATOM 1760 N N . CYS A 1 239 ? -1.987 -8.095 -12.878 1.00 95.81 239 CYS A N 1
ATOM 1761 C CA . CYS A 1 239 ? -1.913 -6.655 -12.684 1.00 95.81 239 CYS A CA 1
ATOM 1762 C C . CYS A 1 239 ? -1.550 -5.968 -14.008 1.00 95.81 239 CYS A C 1
ATOM 1764 O O . CYS 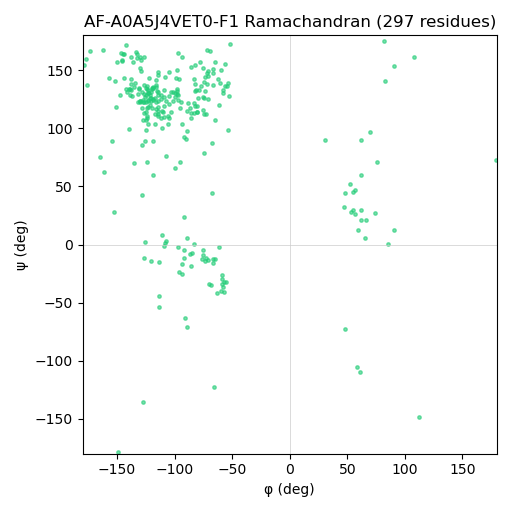A 1 239 ? -0.753 -6.497 -14.784 1.00 95.81 239 CYS A O 1
ATOM 1766 N N . SER A 1 240 ? -2.107 -4.783 -14.278 1.00 92.69 240 SER A N 1
ATOM 1767 C CA . SER A 1 240 ? -1.824 -4.067 -15.531 1.00 92.69 240 SER A CA 1
ATOM 1768 C C . SER A 1 240 ? -1.601 -2.562 -15.383 1.00 92.69 240 SER A C 1
ATOM 1770 O O . SER A 1 240 ? -2.242 -1.864 -14.599 1.00 92.69 240 SER A O 1
ATOM 1772 N N . GLY A 1 241 ? -0.664 -2.034 -16.170 1.00 89.31 241 GLY A N 1
ATOM 1773 C CA . GLY A 1 241 ? -0.367 -0.602 -16.248 1.00 89.31 241 GLY A CA 1
ATOM 1774 C C . GLY A 1 241 ? 0.643 -0.280 -17.336 1.00 89.31 241 GLY A C 1
ATOM 1775 O O . GLY A 1 241 ? 1.262 -1.197 -17.858 1.00 89.31 241 GLY A O 1
ATOM 1776 N N . LEU A 1 242 ? 0.821 0.988 -17.727 1.00 86.06 242 LEU A N 1
ATOM 1777 C CA . LEU A 1 242 ? 1.762 1.306 -18.815 1.00 86.06 242 LEU A CA 1
ATOM 1778 C C . LEU A 1 242 ? 3.199 0.921 -18.433 1.00 86.06 242 LEU A C 1
ATOM 1780 O O . LEU A 1 242 ? 3.959 0.395 -19.245 1.00 86.06 242 LEU A O 1
ATOM 1784 N N . THR A 1 243 ? 3.548 1.220 -17.188 1.00 89.38 243 THR A N 1
ATOM 1785 C CA . THR A 1 243 ? 4.892 1.112 -16.640 1.00 89.38 243 THR A CA 1
ATOM 1786 C C . THR A 1 243 ? 4.789 0.547 -15.230 1.00 89.38 243 THR A C 1
ATOM 1788 O O . THR A 1 243 ? 4.000 1.049 -14.428 1.00 89.38 243 THR A O 1
ATOM 1791 N N . GLY A 1 244 ? 5.552 -0.505 -14.924 1.00 92.50 244 GLY A N 1
ATOM 1792 C CA . GLY A 1 244 ? 5.445 -1.168 -13.625 1.00 92.50 244 GLY A CA 1
ATOM 1793 C C . GLY A 1 244 ? 4.051 -1.757 -13.422 1.00 92.50 244 GLY A C 1
ATOM 1794 O O . GLY A 1 244 ? 3.330 -1.334 -12.518 1.00 92.50 244 GLY A O 1
ATOM 1795 N N . SER A 1 245 ? 3.625 -2.673 -14.302 1.00 92.88 245 SER A N 1
ATOM 1796 C CA . SER A 1 245 ? 2.273 -3.254 -14.250 1.00 92.88 245 SER A CA 1
ATOM 1797 C C . SER A 1 245 ? 1.956 -3.888 -12.892 1.00 92.88 245 SER A C 1
ATOM 1799 O O . SER A 1 245 ? 0.826 -3.781 -12.434 1.00 92.88 245 SER A O 1
ATOM 1801 N N . GLY A 1 246 ? 2.948 -4.441 -12.191 1.00 95.12 246 GLY A N 1
ATOM 1802 C CA . GLY A 1 246 ? 2.842 -4.828 -10.785 1.00 95.12 246 GLY A CA 1
ATOM 1803 C C . GLY A 1 246 ? 3.270 -3.695 -9.853 1.00 95.12 246 GLY A C 1
ATOM 1804 O O . GLY A 1 246 ? 2.458 -3.181 -9.083 1.00 95.12 246 GLY A O 1
ATOM 1805 N N . ILE A 1 247 ? 4.541 -3.291 -9.941 1.00 96.50 247 ILE A N 1
ATOM 1806 C CA . ILE A 1 247 ? 5.152 -2.291 -9.058 1.00 96.50 247 ILE A CA 1
ATOM 1807 C C . ILE A 1 247 ? 5.833 -1.195 -9.878 1.00 96.50 247 ILE A C 1
ATOM 1809 O O . ILE A 1 247 ? 6.678 -1.471 -10.733 1.00 96.50 247 ILE A O 1
ATOM 1813 N N . TYR A 1 248 ? 5.540 0.055 -9.528 1.00 96.50 248 TYR A N 1
ATOM 1814 C CA . TYR A 1 248 ? 6.276 1.232 -9.966 1.00 96.50 248 TYR A CA 1
ATOM 1815 C C . TYR A 1 248 ? 6.891 1.970 -8.775 1.00 96.50 248 TYR A C 1
ATOM 1817 O O . TYR A 1 248 ? 6.176 2.365 -7.854 1.00 96.50 248 TYR A O 1
ATOM 1825 N N . LEU A 1 249 ? 8.208 2.180 -8.792 1.00 97.19 249 LEU A N 1
ATOM 1826 C CA . LEU A 1 249 ? 8.928 2.880 -7.728 1.00 97.19 249 LEU A CA 1
ATOM 1827 C C . LEU A 1 249 ? 9.656 4.110 -8.267 1.00 97.19 249 LEU A C 1
ATOM 1829 O O . LEU A 1 249 ? 10.458 4.009 -9.193 1.00 97.19 249 LEU A O 1
ATOM 1833 N N . LEU A 1 250 ? 9.435 5.246 -7.611 1.00 97.44 250 LEU A N 1
ATOM 1834 C CA . LEU A 1 250 ? 10.256 6.444 -7.727 1.00 97.44 250 LEU A CA 1
ATOM 1835 C C . LEU A 1 250 ? 11.119 6.582 -6.479 1.00 97.44 250 LEU A C 1
ATOM 1837 O O . LEU A 1 250 ? 10.606 6.694 -5.366 1.00 97.44 250 LEU A O 1
ATOM 1841 N N . MET A 1 251 ? 12.432 6.596 -6.659 1.00 97.38 251 MET A N 1
ATOM 1842 C CA . MET A 1 251 ? 13.393 6.700 -5.569 1.00 97.38 251 MET A CA 1
ATOM 1843 C C . MET A 1 251 ? 14.235 7.960 -5.722 1.00 97.38 251 MET A C 1
ATOM 1845 O O . MET A 1 251 ? 14.880 8.181 -6.747 1.00 97.38 251 MET A O 1
ATOM 1849 N N . TYR A 1 252 ? 14.254 8.778 -4.676 1.00 95.75 252 TYR A N 1
ATOM 1850 C CA . TYR A 1 252 ? 14.982 10.040 -4.643 1.00 95.75 252 TYR A CA 1
ATOM 1851 C C . TYR A 1 252 ? 15.850 10.134 -3.392 1.00 95.75 252 TYR A C 1
ATOM 1853 O O . TYR A 1 252 ? 15.490 9.589 -2.355 1.00 95.75 252 TYR A O 1
ATOM 1861 N N . ASN A 1 253 ? 16.981 10.842 -3.481 1.00 94.50 253 ASN A N 1
ATOM 1862 C CA . ASN A 1 253 ? 17.781 11.356 -2.355 1.00 94.50 253 ASN A CA 1
ATOM 1863 C C . ASN A 1 253 ? 17.738 10.494 -1.074 1.00 94.50 253 ASN A C 1
ATOM 1865 O O . ASN A 1 253 ? 16.916 10.753 -0.198 1.00 94.50 253 ASN A O 1
ATOM 1869 N N . PHE A 1 254 ? 18.642 9.527 -0.911 1.00 97.19 254 PHE A N 1
ATOM 1870 C CA . PHE A 1 254 ? 18.674 8.618 0.253 1.00 97.19 254 PHE A CA 1
ATOM 1871 C C . PHE A 1 254 ? 17.487 7.646 0.413 1.00 97.19 254 PHE A C 1
ATOM 1873 O O . PHE A 1 254 ? 17.429 6.938 1.417 1.00 97.19 254 PHE A O 1
ATOM 1880 N N . GLY A 1 255 ? 16.551 7.583 -0.539 1.00 98.06 255 GLY A N 1
ATOM 1881 C CA . GLY A 1 255 ? 15.470 6.596 -0.525 1.00 98.06 255 GLY A CA 1
ATOM 1882 C C . GLY A 1 255 ? 15.991 5.159 -0.621 1.00 98.06 255 GLY A C 1
ATOM 1883 O O . GLY A 1 255 ? 16.952 4.884 -1.344 1.00 98.06 255 GLY A O 1
ATOM 1884 N N . GLN A 1 256 ? 15.350 4.243 0.104 1.00 98.62 256 GLN A N 1
ATOM 1885 C CA . GLN A 1 256 ? 15.791 2.856 0.237 1.00 98.62 256 GLN A CA 1
ATOM 1886 C C . GLN A 1 256 ? 14.696 1.867 -0.166 1.00 98.62 256 GLN A C 1
ATOM 1888 O O . GLN A 1 256 ? 13.545 1.969 0.263 1.00 98.62 256 GLN A O 1
ATOM 1893 N N . LEU A 1 257 ? 15.081 0.861 -0.941 1.00 98.62 257 LEU A N 1
ATOM 1894 C CA . LEU A 1 257 ? 14.262 -0.295 -1.276 1.00 98.62 257 LEU A CA 1
ATOM 1895 C C . LEU A 1 257 ? 14.970 -1.559 -0.800 1.00 98.62 257 LEU A C 1
ATOM 1897 O O . LEU A 1 257 ? 16.144 -1.772 -1.105 1.00 98.62 257 LEU A O 1
ATOM 1901 N N . ALA A 1 258 ? 14.237 -2.421 -0.102 1.00 98.38 258 ALA A N 1
ATOM 1902 C CA . ALA A 1 258 ? 14.704 -3.746 0.271 1.00 98.38 258 ALA A CA 1
ATOM 1903 C C . ALA A 1 258 ? 13.670 -4.811 -0.101 1.00 98.38 258 ALA A C 1
ATOM 1905 O O . ALA A 1 258 ? 12.537 -4.774 0.363 1.00 98.38 258 AL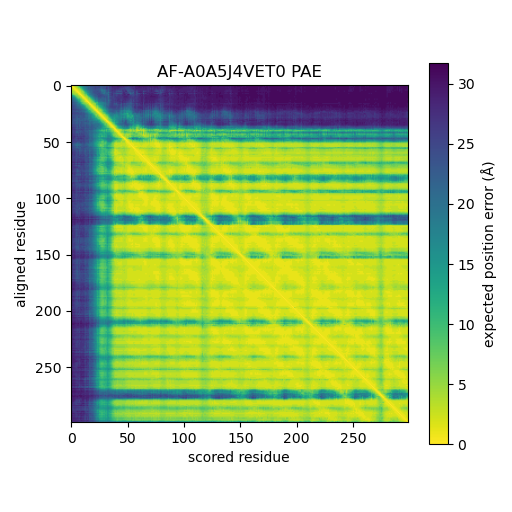A A O 1
ATOM 1906 N N . ILE A 1 259 ? 14.081 -5.789 -0.897 1.00 98.00 259 ILE A N 1
ATOM 1907 C CA . ILE A 1 259 ? 13.415 -7.083 -1.023 1.00 98.00 259 ILE A CA 1
ATOM 1908 C C . ILE A 1 259 ? 14.318 -8.058 -0.286 1.00 98.00 259 ILE A C 1
ATOM 1910 O O . ILE A 1 259 ? 15.407 -8.371 -0.772 1.00 98.00 259 ILE A O 1
ATOM 1914 N N . GLU A 1 260 ? 13.914 -8.439 0.923 1.00 97.44 260 GLU A N 1
ATOM 1915 C CA . GLU A 1 260 ? 14.741 -9.269 1.802 1.00 97.44 260 GLU A CA 1
ATOM 1916 C C . GLU A 1 260 ? 14.957 -10.663 1.206 1.00 97.44 260 GLU A C 1
ATOM 1918 O O . GLU A 1 260 ? 14.181 -11.124 0.376 1.00 97.44 260 GLU A O 1
ATOM 1923 N N . ASP A 1 261 ? 16.027 -11.331 1.621 1.00 96.00 261 ASP A N 1
ATOM 1924 C CA . ASP A 1 261 ? 16.407 -12.677 1.175 1.00 96.00 261 ASP A CA 1
ATOM 1925 C C . ASP A 1 261 ? 15.310 -13.729 1.407 1.00 96.00 261 ASP A C 1
ATOM 1927 O O . ASP A 1 261 ? 15.151 -14.649 0.605 1.00 96.00 261 ASP A O 1
ATOM 1931 N N . SER A 1 262 ? 14.514 -13.562 2.465 1.00 92.19 262 SER A N 1
ATOM 1932 C CA . SER A 1 262 ? 13.332 -14.379 2.756 1.00 92.19 262 SER A CA 1
ATOM 1933 C C . SER A 1 262 ? 12.153 -14.141 1.807 1.00 92.19 262 SER A C 1
ATOM 1935 O O . SER A 1 262 ? 11.207 -14.927 1.812 1.00 92.19 262 SER A O 1
ATOM 1937 N N . CYS A 1 263 ? 12.179 -13.067 1.014 1.00 97.12 263 CYS A N 1
ATOM 1938 C CA . CYS A 1 263 ? 11.062 -12.660 0.176 1.00 97.12 263 CYS A CA 1
ATOM 1939 C C . CYS A 1 263 ? 11.018 -13.442 -1.145 1.00 97.12 263 CYS A C 1
ATOM 1941 O O . CYS A 1 263 ? 12.004 -13.527 -1.878 1.00 97.12 263 CYS A O 1
ATOM 1943 N N . SER A 1 264 ? 9.840 -13.956 -1.483 1.00 97.50 264 SER A N 1
ATOM 1944 C CA . SER A 1 264 ? 9.460 -14.475 -2.791 1.00 97.50 264 SER A CA 1
ATOM 1945 C C . SER A 1 264 ? 8.432 -13.530 -3.406 1.00 97.50 264 SER A C 1
ATOM 1947 O O . SER A 1 264 ? 7.244 -13.587 -3.080 1.00 97.50 264 SER A O 1
ATOM 1949 N N . CYS A 1 265 ? 8.900 -12.670 -4.308 1.00 96.38 265 CYS A N 1
ATOM 1950 C CA . CYS A 1 265 ? 8.076 -11.732 -5.059 1.00 96.38 265 CYS A CA 1
ATOM 1951 C C . CYS A 1 265 ? 7.727 -12.343 -6.422 1.00 96.38 265 CYS A C 1
ATOM 1953 O O . CYS A 1 265 ? 8.631 -12.640 -7.201 1.00 96.38 265 CYS A O 1
ATOM 1955 N N . SER A 1 266 ? 6.444 -12.574 -6.698 1.00 96.94 266 SER A N 1
ATOM 1956 C CA . SER A 1 266 ? 5.993 -13.258 -7.921 1.00 96.94 266 SER A CA 1
ATOM 1957 C C . SER A 1 266 ? 5.150 -12.339 -8.794 1.00 96.94 266 SER A C 1
ATOM 1959 O O . SER A 1 266 ? 4.269 -11.646 -8.287 1.00 96.94 266 SER A O 1
ATOM 1961 N N . PHE A 1 267 ? 5.396 -12.371 -10.100 1.00 95.94 267 PHE A N 1
ATOM 1962 C CA . PHE A 1 267 ? 4.715 -11.565 -11.106 1.00 95.94 267 PHE A CA 1
ATOM 1963 C C . PHE A 1 267 ? 4.116 -12.471 -12.185 1.00 95.94 267 PHE A C 1
ATOM 1965 O O . PHE A 1 267 ? 4.802 -12.917 -13.101 1.00 95.94 267 PHE A O 1
ATOM 1972 N N . ILE A 1 268 ? 2.822 -12.752 -12.074 1.00 96.31 268 ILE A N 1
ATOM 1973 C CA . ILE A 1 268 ? 2.104 -13.729 -12.894 1.00 96.31 268 ILE A CA 1
ATOM 1974 C C . ILE A 1 268 ? 1.177 -12.976 -13.844 1.00 96.31 268 ILE A C 1
ATOM 1976 O O . ILE A 1 268 ? 0.409 -12.123 -13.404 1.00 96.31 268 ILE A O 1
ATOM 1980 N N . ASP A 1 269 ? 1.282 -13.255 -15.145 1.00 94.12 269 ASP A N 1
ATOM 1981 C CA . ASP A 1 269 ? 0.416 -12.699 -16.198 1.00 94.12 269 ASP A CA 1
ATOM 1982 C C . ASP A 1 269 ? 0.218 -11.170 -16.112 1.00 94.12 269 ASP A C 1
ATOM 1984 O O . ASP A 1 269 ? -0.847 -10.633 -16.411 1.00 94.12 269 ASP A O 1
ATOM 1988 N N . CYS A 1 270 ? 1.239 -10.448 -15.643 1.00 92.00 270 CYS A N 1
ATOM 1989 C CA . CYS A 1 270 ? 1.166 -9.005 -15.461 1.00 92.00 270 CYS A CA 1
ATOM 1990 C C . CYS A 1 270 ? 1.598 -8.286 -16.738 1.00 92.00 270 CYS A C 1
ATOM 1992 O O . CYS A 1 270 ? 2.775 -8.305 -17.100 1.00 92.00 270 CYS A O 1
ATOM 1994 N N . ASP A 1 271 ? 0.667 -7.572 -17.362 1.00 84.44 271 ASP A N 1
ATOM 1995 C CA . ASP A 1 271 ? 0.839 -7.032 -18.707 1.00 84.44 271 ASP A CA 1
ATOM 1996 C C . ASP A 1 271 ? 0.863 -5.505 -18.749 1.00 84.44 271 ASP A C 1
ATOM 1998 O O . ASP A 1 271 ? 0.191 -4.804 -17.982 1.00 84.44 271 ASP A O 1
ATOM 2002 N N . SER A 1 272 ? 1.617 -4.966 -19.707 1.00 80.31 272 SER A N 1
ATOM 2003 C CA . SER A 1 272 ? 1.570 -3.537 -19.989 1.00 80.31 272 SER A CA 1
ATOM 2004 C C . SER A 1 272 ? 0.319 -3.157 -20.782 1.00 80.31 272 SER A C 1
ATOM 2006 O O . SER A 1 272 ? 0.018 -3.793 -21.791 1.00 80.31 272 SER A O 1
ATOM 2008 N N . THR A 1 273 ? -0.361 -2.066 -20.418 1.00 71.62 273 THR A N 1
ATOM 2009 C CA . THR A 1 273 ? -1.599 -1.629 -21.102 1.00 71.62 273 THR A CA 1
ATOM 2010 C C . THR A 1 273 ? -1.382 -0.975 -22.475 1.00 71.62 273 THR A C 1
ATOM 2012 O O . THR A 1 273 ? -2.356 -0.754 -23.195 1.00 71.62 273 THR A O 1
ATOM 2015 N N . ALA A 1 274 ? -0.138 -0.679 -22.877 1.00 65.06 274 ALA A N 1
ATOM 2016 C CA . ALA A 1 274 ? 0.173 -0.122 -24.197 1.00 65.06 274 ALA A CA 1
ATOM 2017 C C . ALA A 1 274 ? 1.393 -0.784 -24.858 1.00 65.06 274 ALA A C 1
ATOM 2019 O O . ALA A 1 274 ? 2.277 -1.327 -24.196 1.00 65.06 274 ALA A O 1
ATOM 2020 N N . THR A 1 275 ? 1.465 -0.689 -26.189 1.00 57.81 275 THR A N 1
ATOM 2021 C CA . THR A 1 275 ? 2.615 -1.143 -26.984 1.00 57.81 275 THR A CA 1
ATOM 2022 C C . THR A 1 275 ? 3.880 -0.379 -26.588 1.00 57.81 275 THR A C 1
ATOM 2024 O O . THR A 1 275 ? 3.923 0.842 -26.739 1.00 57.81 275 THR A O 1
ATOM 2027 N N . GLY A 1 276 ? 4.912 -1.090 -26.123 1.00 59.78 276 GLY A N 1
ATOM 2028 C CA . GLY A 1 276 ? 6.170 -0.488 -25.659 1.00 59.78 276 GLY A CA 1
ATOM 2029 C C . GLY A 1 276 ? 6.199 -0.139 -24.169 1.00 59.78 276 GLY A C 1
ATOM 2030 O O . GLY A 1 276 ? 7.097 0.587 -23.746 1.00 59.78 276 GLY A O 1
ATOM 2031 N N . GLY A 1 277 ? 5.233 -0.633 -23.388 1.00 61.91 277 GLY A N 1
ATOM 2032 C CA . GLY A 1 277 ? 5.239 -0.492 -21.937 1.00 61.91 277 GLY A CA 1
ATOM 2033 C C . GLY A 1 277 ? 6.504 -1.049 -21.285 1.00 61.91 277 GLY A C 1
ATOM 2034 O O . GLY A 1 277 ? 7.207 -1.899 -21.838 1.00 61.91 277 GLY A O 1
ATOM 2035 N N . THR A 1 278 ? 6.811 -0.527 -20.102 1.00 68.00 278 THR A N 1
ATOM 2036 C CA . THR A 1 278 ? 8.009 -0.903 -19.346 1.00 68.00 278 THR A CA 1
ATOM 2037 C C . THR A 1 278 ? 7.630 -1.925 -18.269 1.00 68.00 278 THR A C 1
ATOM 2039 O O . THR A 1 278 ? 6.519 -1.875 -17.744 1.00 68.00 278 THR A O 1
ATOM 2042 N N . GLY A 1 279 ? 8.516 -2.899 -18.022 1.00 83.12 279 GLY A N 1
ATOM 2043 C CA . GLY A 1 279 ? 8.216 -4.190 -17.377 1.00 83.12 279 GLY A CA 1
ATOM 2044 C C . GLY A 1 279 ? 7.473 -4.160 -16.033 1.00 83.12 279 GLY A C 1
ATOM 2045 O O . GLY A 1 279 ? 7.264 -3.116 -15.423 1.00 83.12 279 GLY A O 1
ATOM 2046 N N . THR A 1 280 ? 7.083 -5.341 -15.551 1.00 91.19 280 THR A N 1
ATOM 2047 C CA . THR A 1 280 ? 6.179 -5.505 -14.398 1.00 91.19 280 THR A CA 1
ATOM 2048 C C . THR A 1 280 ? 6.669 -4.873 -13.102 1.00 91.19 280 THR A C 1
ATOM 2050 O O . THR A 1 280 ? 5.870 -4.349 -12.324 1.00 91.19 280 THR A O 1
ATOM 2053 N N . PHE A 1 281 ? 7.979 -4.885 -12.896 1.00 94.00 281 PHE A N 1
ATOM 2054 C CA . PHE A 1 281 ? 8.643 -4.169 -11.825 1.00 94.00 281 PHE A CA 1
ATOM 2055 C C . PHE A 1 281 ? 9.520 -3.093 -12.452 1.00 94.00 281 PHE A C 1
ATOM 2057 O O . PHE A 1 281 ? 10.517 -3.400 -13.106 1.00 94.00 281 PHE A O 1
ATOM 2064 N N . TYR A 1 282 ? 9.160 -1.832 -12.232 1.00 94.25 282 TYR A N 1
ATOM 2065 C CA . TYR A 1 282 ? 9.927 -0.693 -12.707 1.00 94.25 282 TYR A CA 1
ATOM 2066 C C . TYR A 1 282 ? 10.421 0.186 -11.554 1.00 94.25 282 TYR A C 1
ATOM 2068 O O . TYR A 1 282 ? 9.664 0.518 -10.641 1.00 94.25 282 TYR A O 1
ATOM 2076 N N . ILE A 1 283 ? 11.697 0.575 -11.615 1.00 95.25 283 ILE A N 1
ATOM 2077 C CA . ILE A 1 283 ? 12.350 1.453 -10.641 1.00 95.25 283 ILE A CA 1
ATOM 2078 C C . ILE A 1 283 ? 13.007 2.605 -11.394 1.00 95.25 283 ILE A C 1
ATOM 2080 O O . ILE A 1 283 ? 13.888 2.384 -12.223 1.00 95.25 283 ILE A O 1
ATOM 2084 N N . GLU A 1 284 ? 12.628 3.831 -11.055 1.00 95.25 284 GLU A N 1
ATOM 2085 C CA . GLU A 1 284 ? 13.337 5.041 -11.452 1.00 95.25 284 GLU A CA 1
ATOM 2086 C C . GLU A 1 284 ? 13.989 5.662 -10.221 1.00 95.25 284 GLU A C 1
ATOM 2088 O O . GLU A 1 284 ? 13.314 6.110 -9.294 1.00 95.25 284 GLU A O 1
ATOM 2093 N N . ALA A 1 285 ? 15.320 5.678 -10.213 1.00 95.38 285 ALA A N 1
ATOM 2094 C CA . ALA A 1 285 ? 16.110 6.242 -9.131 1.00 95.38 285 ALA A CA 1
ATOM 2095 C C . ALA A 1 285 ? 16.891 7.465 -9.618 1.00 95.38 285 ALA A C 1
ATOM 2097 O O . ALA A 1 285 ? 17.569 7.413 -10.647 1.00 95.38 285 ALA A O 1
ATOM 2098 N N . SER A 1 286 ? 16.829 8.568 -8.872 1.00 94.81 286 SER A N 1
ATOM 2099 C CA . SER A 1 286 ? 17.619 9.766 -9.166 1.00 94.81 286 SER A CA 1
ATOM 2100 C C . SER A 1 286 ? 18.066 10.509 -7.904 1.00 94.81 286 SER A C 1
ATOM 2102 O O . SER A 1 286 ? 17.506 10.358 -6.819 1.00 94.81 286 SER A O 1
ATOM 2104 N N . GLY A 1 287 ? 19.117 11.319 -8.039 1.00 92.88 287 GLY A N 1
ATOM 2105 C CA . GLY A 1 287 ? 19.777 11.969 -6.905 1.00 92.88 287 GLY A CA 1
ATOM 2106 C C . GLY A 1 287 ? 20.783 11.057 -6.183 1.00 92.88 287 GLY A C 1
ATOM 2107 O O . GLY A 1 287 ? 20.958 9.896 -6.553 1.00 92.88 287 GLY A O 1
ATOM 2108 N N . PRO A 1 288 ? 21.518 11.589 -5.192 1.00 93.38 288 PRO A N 1
ATOM 2109 C CA . PRO A 1 288 ? 22.566 10.849 -4.500 1.00 93.38 288 PRO A CA 1
ATOM 2110 C C . PRO A 1 288 ? 22.030 9.854 -3.457 1.00 93.38 288 PRO A C 1
ATOM 2112 O O . PRO A 1 288 ? 20.963 10.041 -2.869 1.00 93.38 288 PRO A O 1
ATOM 2115 N N . ASN A 1 289 ? 22.861 8.849 -3.163 1.00 95.25 289 ASN A N 1
ATOM 2116 C CA . ASN A 1 289 ? 22.781 7.972 -1.987 1.00 95.25 289 ASN A CA 1
ATOM 2117 C C . ASN A 1 289 ? 21.508 7.120 -1.841 1.00 95.25 289 ASN A C 1
ATOM 2119 O O . ASN A 1 289 ? 21.204 6.704 -0.728 1.00 95.25 289 ASN A O 1
ATOM 2123 N N . TYR A 1 290 ? 20.755 6.858 -2.913 1.00 95.62 290 TYR A N 1
ATOM 2124 C CA . TYR A 1 290 ? 19.696 5.846 -2.852 1.00 95.62 290 TYR A CA 1
ATOM 2125 C C . TYR A 1 290 ? 20.292 4.439 -2.664 1.00 95.62 290 TYR A C 1
ATOM 2127 O O . TYR A 1 290 ? 21.399 4.163 -3.129 1.00 95.62 290 TYR A O 1
ATOM 2135 N N . GLU A 1 291 ? 19.542 3.539 -2.027 1.00 97.50 291 GLU A N 1
ATOM 2136 C CA . GLU A 1 291 ? 19.945 2.141 -1.819 1.00 97.50 291 GLU A CA 1
ATOM 2137 C C . GLU A 1 291 ? 18.879 1.186 -2.355 1.00 97.50 291 GLU A C 1
ATOM 2139 O O . GLU A 1 291 ? 17.711 1.272 -1.982 1.00 97.50 291 GLU A O 1
ATOM 2144 N N . ILE A 1 292 ? 19.280 0.252 -3.218 1.00 97.69 292 ILE A N 1
ATOM 2145 C CA . ILE A 1 292 ? 18.397 -0.767 -3.793 1.00 97.69 292 ILE A CA 1
ATOM 2146 C C . ILE A 1 292 ? 18.993 -2.139 -3.488 1.00 97.69 292 ILE A C 1
ATOM 2148 O O . ILE A 1 292 ? 20.027 -2.506 -4.042 1.00 97.69 292 ILE A O 1
ATOM 2152 N N . ASN A 1 293 ? 18.324 -2.895 -2.620 1.00 97.12 293 ASN A N 1
ATOM 2153 C CA . ASN A 1 293 ? 18.728 -4.238 -2.216 1.00 97.12 293 ASN A CA 1
ATOM 2154 C C . ASN A 1 293 ? 17.662 -5.248 -2.648 1.00 97.12 293 ASN A C 1
ATOM 2156 O O . ASN A 1 293 ? 16.611 -5.347 -2.020 1.00 97.12 293 ASN A O 1
ATOM 2160 N N . LEU A 1 294 ? 17.927 -5.995 -3.721 1.00 96.38 294 LEU A N 1
ATOM 2161 C CA . LEU A 1 294 ? 17.026 -7.018 -4.264 1.00 96.38 294 LEU A CA 1
ATOM 2162 C C . LEU A 1 294 ? 17.598 -8.411 -3.963 1.00 96.38 294 LEU A C 1
ATOM 2164 O O . LEU A 1 294 ? 18.223 -9.026 -4.822 1.00 96.38 294 LEU A O 1
ATOM 2168 N N . LEU A 1 295 ? 17.472 -8.857 -2.712 1.00 96.19 295 LEU A N 1
ATOM 2169 C CA . LEU A 1 295 ? 18.073 -10.108 -2.231 1.00 96.19 295 LEU A CA 1
ATOM 2170 C C . LEU A 1 295 ? 17.113 -11.299 -2.315 1.00 96.19 295 LEU A C 1
ATOM 2172 O O . LEU A 1 295 ? 17.564 -12.439 -2.412 1.00 96.19 295 LEU A O 1
ATOM 2176 N N . GLY A 1 296 ? 15.807 -11.036 -2.276 1.00 93.50 296 GLY A N 1
ATOM 2177 C CA . GLY A 1 296 ? 14.771 -12.053 -2.416 1.00 93.50 296 GLY A CA 1
ATOM 2178 C C . GLY A 1 296 ? 14.632 -12.602 -3.833 1.00 93.50 296 GLY A C 1
ATOM 2179 O O . GLY A 1 296 ? 15.144 -12.054 -4.813 1.00 93.50 296 GLY A O 1
ATOM 2180 N N . LYS A 1 297 ? 13.891 -13.701 -3.948 1.00 94.06 297 LYS A N 1
ATOM 2181 C CA . LYS A 1 297 ? 13.580 -14.329 -5.229 1.00 94.06 297 LYS A CA 1
ATOM 2182 C C . LYS A 1 297 ? 12.520 -13.506 -5.960 1.00 94.06 297 LYS A C 1
ATOM 2184 O O . LYS A 1 297 ? 11.452 -13.255 -5.409 1.00 94.06 297 LYS A O 1
ATOM 2189 N N . MET A 1 298 ? 12.799 -13.142 -7.210 1.00 91.19 298 MET A N 1
ATOM 2190 C CA . MET A 1 298 ? 11.805 -12.579 -8.127 1.00 91.19 298 MET A CA 1
ATOM 2191 C C . MET A 1 298 ? 11.454 -13.630 -9.184 1.00 91.19 298 MET A C 1
ATOM 2193 O O . MET A 1 298 ? 12.364 -14.171 -9.817 1.00 91.19 298 MET A O 1
ATOM 2197 N N . ILE A 1 299 ? 10.167 -13.971 -9.297 1.00 86.94 299 ILE A N 1
ATOM 2198 C CA . ILE A 1 299 ? 9.632 -15.050 -10.148 1.00 86.94 299 ILE A CA 1
ATOM 2199 C C . ILE A 1 299 ? 8.681 -14.472 -11.182 1.00 86.94 299 ILE A C 1
ATOM 2201 O O . ILE A 1 299 ? 7.795 -13.690 -10.770 1.00 86.94 299 ILE A O 1
#

pLDDT: mean 83.89, std 21.14, range [23.19, 98.94]

Organism: NCBI:txid222440

Mean predicted aligned error: 9.09 Å

Solvent-accessible surface area (backbone atoms only — not comparable to full-atom values): 13893 Å² total; per-residue (Å²): 144,80,90,77,92,80,84,87,86,76,95,82,78,81,77,86,87,80,86,63,85,81,67,61,64,58,54,60,74,74,84,58,71,94,56,104,55,72,33,73,56,77,50,70,72,57,90,52,78,42,43,48,43,57,38,62,63,45,32,31,26,50,42,57,32,41,33,66,32,87,46,80,49,42,44,31,39,32,21,61,65,74,92,51,91,62,60,13,33,43,32,29,71,32,47,50,25,32,35,45,31,50,23,24,31,32,41,34,27,35,32,40,37,52,38,97,88,50,63,36,72,47,33,17,42,43,31,35,49,32,49,38,74,74,20,36,39,38,41,31,51,29,34,39,40,53,28,53,15,82,34,46,3,8,38,29,26,40,36,29,21,46,38,6,45,35,40,41,29,38,28,41,38,34,48,11,23,4,33,31,6,0,26,30,25,39,40,27,23,55,27,0,34,38,39,42,26,56,50,31,38,30,32,49,8,20,28,74,38,86,87,19,38,0,0,25,32,22,39,38,24,33,24,58,70,2,32,44,35,38,34,40,31,36,39,27,34,47,7,22,5,20,30,3,3,29,32,23,36,40,33,29,39,28,8,31,41,36,31,36,66,72,12,42,40,35,63,40,78,41,41,49,73,44,94,86,43,44,56,39,72,33,78,49,76,48,76,59,74,55,44,83,43,79,59,26,50,78,82

InterPro domains:
  IPR011050 Pectin lyase fold/virulence factor [SSF51126] (157-286)